Protein AF-A0A1Y3N8U7-F1 (afdb_monomer_lite)

Sequence (262 aa):
MSFACNIDRCIYYKSEYAPYVIYDRIQYGKRFTNEKDPTKTLFIHSCVMGDENCLFEKCTSNSECFSNNCLDGRCLVNNEQPRYICQVKRKLDNFTIGCALNINEKCQENKECISGYCNQYRRICFDNDAKYQAGFVTNYFFIIMGIVMLILLTFILYLYTVKDKLLNRVRENHESFLSASSTSAGGANNSPGTSISDTNEQYYTATTNNTTNNATNNNTDNSTTNNTTNNNTTNNTTSDNINNTTTNNTTTNNTTSNNTNN

Foldseek 3Di:
DKWKDWPPDIDDAPDPDAQWDADPLATEGDWGADPVHRVQIATSDFDAPQWPSYDYQFDPALSNYPCSDHDPSGRHHDQVIFMWMWDWDDDPPDIDIDIATEFQHAACALSRYPQSDADNVVRTHHHPSHDGDRRDDPPVVVVVVVVVVVVVVVVVVVVVVVVVVVVVVVVVVVVVVVVVVPPPPDDDDDDDDDDDDYDDDDDDDPDDDDDDDDDDDDDDPPPPDDDDDDDDDDDDDPDDDDDPDDDDDDDDDDDDDDDDDD

pLDDT: mean 76.48, std 23.23, range [35.09, 98.44]

Radius of gyration: 40.3 Å; chains: 1; bounding box: 95×50×127 Å

Secondary structure (DSSP, 8-state):
-EEEE-SS-EEEE--SS-SEEEETTEEEEPEEE-SS-TT-EEE---BPTT-SSEE-SPP-SGGGBTTS-EETTEEB--TTS--EEEEEEEETTEEEEEEEEPTTSB-SSGGGBTTS-EETTTTEE--TTS-----SHHHHHHHHHHHHHHHHHHHHHHHHHHHHHHHHHHHHHHHHHHHHHGGG------------------------------------------------------------------------------

Structure (mmCIF, N/CA/C/O backbone):
data_AF-A0A1Y3N8U7-F1
#
_entry.id   AF-A0A1Y3N8U7-F1
#
loop_
_atom_site.group_PDB
_atom_site.id
_atom_site.type_symbol
_atom_site.label_atom_id
_atom_site.label_alt_id
_atom_site.label_comp_id
_atom_site.label_asym_id
_atom_site.label_entity_id
_atom_site.label_seq_id
_atom_site.pdbx_PDB_ins_code
_atom_site.Cartn_x
_atom_site.Cartn_y
_atom_site.Cartn_z
_atom_site.occupancy
_atom_site.B_iso_or_equiv
_atom_site.auth_seq_id
_atom_site.auth_comp_id
_atom_site.auth_asym_id
_atom_site.auth_atom_id
_atom_site.pdbx_PDB_model_num
ATOM 1 N N . MET A 1 1 ? -19.813 -2.989 15.654 1.00 87.12 1 MET A N 1
ATOM 2 C CA . MET A 1 1 ? -18.587 -2.810 16.465 1.00 87.12 1 MET A CA 1
ATOM 3 C C . MET A 1 1 ? -17.423 -3.343 15.664 1.00 87.12 1 MET A C 1
ATOM 5 O O . MET A 1 1 ? -17.596 -4.375 15.015 1.00 87.12 1 MET A O 1
ATOM 9 N N . SER A 1 2 ? -16.291 -2.646 15.719 1.00 92.00 2 SER A N 1
ATOM 10 C CA . SER A 1 2 ? -15.119 -2.959 14.907 1.00 92.00 2 SER A CA 1
ATOM 11 C C . SER A 1 2 ? -13.869 -2.995 15.779 1.00 92.00 2 SER A C 1
ATOM 13 O O . SER A 1 2 ? -13.728 -2.209 16.719 1.00 92.00 2 SER A O 1
ATOM 15 N N . PHE A 1 3 ? -12.976 -3.924 15.462 1.00 94.50 3 PHE A N 1
ATOM 16 C CA . PHE A 1 3 ? -11.677 -4.068 16.101 1.00 94.50 3 PHE A CA 1
ATOM 17 C C . PHE A 1 3 ? -10.596 -4.069 15.032 1.00 94.50 3 PHE A C 1
ATOM 19 O O . PHE A 1 3 ? -10.788 -4.633 13.954 1.00 94.50 3 PHE A O 1
ATOM 26 N N . ALA A 1 4 ? -9.468 -3.439 15.333 1.00 95.69 4 ALA A N 1
ATOM 27 C CA . ALA A 1 4 ? -8.259 -3.559 14.538 1.00 95.69 4 ALA A CA 1
ATOM 28 C C . ALA A 1 4 ? -7.281 -4.423 15.322 1.00 95.69 4 ALA A C 1
ATOM 30 O O . ALA A 1 4 ? -6.979 -4.126 16.477 1.00 95.69 4 ALA A O 1
ATOM 31 N N . CYS A 1 5 ? -6.825 -5.500 14.705 1.00 96.75 5 CYS A N 1
ATOM 32 C CA . CYS A 1 5 ? -5.980 -6.500 15.329 1.00 96.75 5 CYS A CA 1
ATOM 33 C C . CYS A 1 5 ? -4.719 -6.713 14.502 1.00 96.75 5 CYS A C 1
ATOM 35 O O . CYS A 1 5 ? -4.770 -6.713 13.276 1.00 96.75 5 CYS A O 1
ATOM 37 N N . ASN A 1 6 ? -3.599 -6.927 15.169 1.00 95.44 6 ASN A N 1
ATOM 38 C CA . ASN A 1 6 ? -2.446 -7.630 14.621 1.00 95.44 6 ASN A CA 1
ATOM 39 C C . ASN A 1 6 ? -2.137 -8.818 15.554 1.00 95.44 6 ASN A C 1
ATOM 41 O O . ASN A 1 6 ? -2.953 -9.151 16.416 1.00 95.44 6 ASN A O 1
ATOM 45 N N . ILE A 1 7 ? -0.989 -9.470 15.379 1.00 94.19 7 ILE A N 1
ATOM 46 C CA . ILE A 1 7 ? -0.603 -10.618 16.213 1.00 94.19 7 ILE A CA 1
ATOM 47 C C . ILE A 1 7 ? -0.375 -10.252 17.692 1.00 94.19 7 ILE A C 1
ATOM 49 O O . ILE A 1 7 ? -0.622 -11.079 18.564 1.00 94.19 7 ILE A O 1
ATOM 53 N N . ASP A 1 8 ? 0.026 -9.011 17.980 1.00 93.81 8 ASP A N 1
ATOM 54 C CA . ASP A 1 8 ? 0.420 -8.581 19.328 1.00 93.81 8 ASP A CA 1
ATOM 55 C C . ASP A 1 8 ? -0.711 -7.897 20.102 1.00 93.81 8 ASP A C 1
ATOM 57 O O . ASP A 1 8 ? -0.742 -7.914 21.334 1.00 93.81 8 ASP A O 1
ATOM 61 N N . ARG A 1 9 ? -1.629 -7.226 19.400 1.00 94.56 9 ARG A N 1
ATOM 62 C CA . ARG A 1 9 ? -2.662 -6.395 20.020 1.00 94.56 9 ARG A CA 1
ATOM 63 C C . ARG A 1 9 ? -3.928 -6.293 19.182 1.00 94.56 9 ARG A C 1
ATOM 65 O O . ARG A 1 9 ? -3.898 -6.199 17.958 1.00 94.56 9 ARG A O 1
ATOM 72 N N . CYS A 1 10 ? -5.047 -6.176 19.886 1.00 94.94 10 CYS A N 1
ATOM 73 C CA . CYS A 1 10 ? -6.335 -5.786 19.333 1.00 94.94 10 CYS A CA 1
ATOM 74 C C . CYS A 1 10 ? -6.820 -4.512 20.017 1.00 94.94 10 CYS A C 1
ATOM 76 O O . CYS A 1 10 ? -6.809 -4.412 21.244 1.00 94.94 10 CYS A O 1
ATOM 78 N N . ILE A 1 11 ? -7.283 -3.552 19.227 1.00 93.31 11 ILE A N 1
ATOM 79 C CA . ILE A 1 11 ? -7.910 -2.330 19.721 1.00 93.31 11 ILE A CA 1
ATOM 80 C C . ILE A 1 11 ? -9.362 -2.281 19.272 1.00 93.31 11 ILE A C 1
ATOM 82 O O . ILE A 1 11 ? -9.698 -2.577 18.125 1.00 93.31 11 ILE A O 1
ATOM 86 N N . TYR A 1 12 ? -10.228 -1.889 20.195 1.00 92.12 12 TYR A N 1
ATOM 87 C CA . TYR A 1 12 ? -11.599 -1.527 19.882 1.00 92.12 12 TYR A CA 1
ATOM 88 C C . TYR A 1 12 ? -11.633 -0.086 19.378 1.00 92.12 12 TYR A C 1
ATOM 90 O O . TYR A 1 12 ? -10.981 0.787 19.952 1.00 92.12 12 TYR A O 1
ATOM 98 N N . TYR A 1 13 ? -12.415 0.169 18.332 1.00 87.81 13 TYR A N 1
ATOM 99 C CA . TYR A 1 13 ? -12.700 1.528 17.898 1.00 87.81 13 TYR A CA 1
ATOM 100 C C . TYR A 1 13 ? -14.166 1.661 17.492 1.00 87.81 13 TYR A C 1
ATOM 102 O O . TYR A 1 13 ? -14.725 0.858 16.737 1.00 87.81 13 TYR A O 1
ATOM 110 N N . LYS A 1 14 ? -14.814 2.707 18.005 1.00 82.12 14 LYS A N 1
ATOM 111 C CA . LYS A 1 14 ? -16.220 2.996 17.736 1.00 82.12 14 LYS A CA 1
ATOM 112 C C . LYS A 1 14 ? -16.357 3.746 16.408 1.00 82.12 14 LYS A C 1
ATOM 114 O O . LYS A 1 14 ? -16.524 4.957 16.378 1.00 82.12 14 LYS A O 1
ATOM 119 N N . SER A 1 15 ? -16.263 3.016 15.298 1.00 75.75 15 SER A N 1
ATOM 120 C CA . SER A 1 15 ? -16.573 3.532 13.959 1.00 75.75 15 SER A CA 1
ATOM 121 C C . SER A 1 15 ? -17.574 2.621 13.266 1.00 75.75 15 SER A C 1
ATOM 123 O O . SER A 1 15 ? -17.400 1.401 13.233 1.00 75.75 15 SER A O 1
ATOM 125 N N . GLU A 1 16 ? -18.609 3.233 12.694 1.00 69.19 16 GLU A N 1
ATOM 126 C CA . GLU A 1 16 ? -19.563 2.573 11.794 1.00 69.19 16 GLU A CA 1
ATOM 127 C C . GLU A 1 16 ? -18.908 2.140 10.473 1.00 69.19 16 GLU A C 1
ATOM 129 O O . GLU A 1 16 ? -19.443 1.295 9.763 1.00 69.19 16 GLU A O 1
ATOM 134 N N . TYR A 1 17 ? -17.728 2.685 10.162 1.00 69.81 17 TYR A N 1
ATOM 135 C CA . TYR A 1 17 ? -17.075 2.555 8.862 1.00 69.81 17 TYR A CA 1
ATOM 136 C C . TYR A 1 17 ? -15.637 2.031 8.966 1.00 69.81 17 TYR A C 1
ATOM 138 O O . TYR A 1 17 ? -15.050 1.940 10.053 1.00 69.81 17 TYR A O 1
ATOM 146 N N . ALA A 1 18 ? -15.064 1.746 7.795 1.00 87.44 18 ALA A N 1
ATOM 147 C CA . ALA A 1 18 ? -13.655 1.453 7.562 1.00 87.44 18 ALA A CA 1
ATOM 148 C C . ALA A 1 18 ? -12.702 2.478 8.230 1.00 87.44 18 ALA A C 1
ATOM 150 O O . ALA A 1 18 ? -13.099 3.622 8.487 1.00 87.44 18 ALA A O 1
ATOM 151 N N . PRO A 1 19 ? -11.427 2.113 8.493 1.00 91.56 19 PRO A N 1
ATOM 152 C CA . PRO A 1 19 ? -10.438 3.009 9.105 1.00 91.56 19 PRO A CA 1
ATOM 153 C C . PRO A 1 19 ? -9.969 4.160 8.192 1.00 91.56 19 PRO A C 1
ATOM 155 O O . PRO A 1 19 ? -9.025 4.875 8.526 1.00 91.56 19 PRO A O 1
ATOM 158 N N . TYR A 1 20 ? -10.625 4.346 7.051 1.00 92.31 20 TYR A N 1
ATOM 159 C CA . TYR A 1 20 ? -10.371 5.379 6.057 1.00 92.31 20 TYR A CA 1
ATOM 160 C C . TYR A 1 20 ? -11.702 5.897 5.485 1.00 92.31 20 TYR A C 1
ATOM 162 O O . TYR A 1 20 ? -12.769 5.326 5.728 1.00 92.31 20 TYR A O 1
ATOM 170 N N . VAL A 1 21 ? -11.643 6.999 4.744 1.00 92.00 21 VAL A N 1
ATOM 171 C CA . VAL A 1 21 ? -12.697 7.466 3.830 1.00 92.00 21 VAL A CA 1
ATOM 172 C C . VAL A 1 21 ? -12.113 7.650 2.444 1.00 92.00 21 VAL A C 1
ATOM 174 O O . VAL A 1 21 ? -10.932 7.951 2.304 1.00 92.00 21 VAL A O 1
ATOM 177 N N . ILE A 1 22 ? -12.943 7.470 1.425 1.00 91.06 22 ILE A N 1
ATOM 178 C CA . ILE A 1 22 ? -12.568 7.740 0.042 1.00 91.06 22 ILE A CA 1
ATOM 179 C C . ILE A 1 22 ? -13.226 9.059 -0.362 1.00 91.06 22 ILE A C 1
ATOM 181 O O . ILE A 1 22 ? -14.446 9.188 -0.287 1.00 91.06 22 ILE A O 1
ATOM 185 N N . TYR A 1 23 ? -12.425 10.035 -0.781 1.00 91.81 23 TYR A N 1
ATOM 186 C CA . TYR A 1 23 ? -12.901 11.305 -1.333 1.00 91.81 23 TYR A CA 1
ATOM 187 C C . TYR A 1 23 ? -12.160 11.580 -2.639 1.00 91.81 23 TYR A C 1
ATOM 189 O O . TYR A 1 23 ? -10.945 11.437 -2.694 1.00 91.81 23 TYR A O 1
ATOM 197 N N . ASP A 1 24 ? -12.893 11.881 -3.713 1.00 91.12 24 ASP A N 1
ATOM 198 C CA . ASP A 1 24 ? -12.346 11.987 -5.079 1.00 91.12 24 ASP A CA 1
ATOM 199 C C . ASP A 1 24 ? -11.447 10.793 -5.482 1.00 91.12 24 ASP A C 1
ATOM 201 O O . ASP A 1 24 ? -10.403 10.920 -6.122 1.00 91.12 24 ASP A O 1
ATOM 205 N N . ARG A 1 25 ? -11.856 9.584 -5.070 1.00 87.38 25 ARG A N 1
ATOM 206 C CA . ARG A 1 25 ? -11.112 8.325 -5.261 1.00 87.38 25 ARG A CA 1
ATOM 207 C C . ARG A 1 25 ? -9.730 8.288 -4.582 1.00 87.38 25 ARG A C 1
ATOM 209 O O . ARG A 1 25 ? -8.953 7.383 -4.865 1.00 87.38 25 ARG A O 1
ATOM 216 N N . ILE A 1 26 ? -9.411 9.220 -3.690 1.00 87.81 26 ILE A N 1
ATOM 217 C CA . ILE A 1 26 ? -8.197 9.222 -2.863 1.00 87.81 26 ILE A CA 1
ATOM 218 C C . ILE A 1 26 ? -8.551 8.659 -1.484 1.00 87.81 26 ILE A C 1
ATOM 220 O O . ILE A 1 26 ? -9.623 8.948 -0.949 1.00 87.81 26 ILE A O 1
ATOM 224 N N . GLN A 1 27 ? -7.668 7.834 -0.916 1.00 90.75 27 GLN A N 1
ATOM 225 C CA . GLN A 1 27 ? -7.868 7.263 0.416 1.00 90.75 27 GLN A CA 1
ATOM 226 C C . GLN A 1 27 ? -7.342 8.213 1.486 1.00 90.75 27 GLN A C 1
ATOM 228 O O . GLN A 1 27 ? -6.171 8.596 1.471 1.00 90.75 27 GLN A O 1
ATOM 233 N N . TYR A 1 28 ? -8.213 8.534 2.441 1.00 90.88 28 TYR A N 1
ATOM 234 C CA . TYR A 1 28 ? -7.890 9.339 3.605 1.00 90.88 28 TYR A CA 1
ATOM 235 C C . TYR A 1 28 ? -7.981 8.517 4.881 1.00 90.88 28 TYR A C 1
ATOM 237 O O . TYR A 1 28 ? -9.071 8.115 5.297 1.00 90.88 28 TYR A O 1
ATOM 245 N N . GLY A 1 29 ? -6.837 8.270 5.516 1.00 91.00 29 GLY A N 1
ATOM 246 C CA . GLY A 1 29 ? -6.785 7.576 6.801 1.00 91.00 29 GLY A CA 1
ATOM 247 C C . GLY A 1 29 ? -7.487 8.381 7.898 1.00 91.00 29 GLY A C 1
ATOM 248 O O . GLY A 1 29 ? -7.255 9.581 8.039 1.00 91.00 29 GLY A O 1
ATOM 249 N N . LYS A 1 30 ? -8.337 7.728 8.697 1.00 91.38 30 LYS A N 1
ATOM 250 C CA . LYS A 1 30 ? -8.966 8.359 9.863 1.00 91.38 30 LYS A CA 1
ATOM 251 C C . LYS A 1 30 ? -8.057 8.260 11.083 1.00 91.38 30 LYS A C 1
ATOM 253 O O . LYS A 1 30 ? -7.480 7.205 11.358 1.00 91.38 30 LYS A O 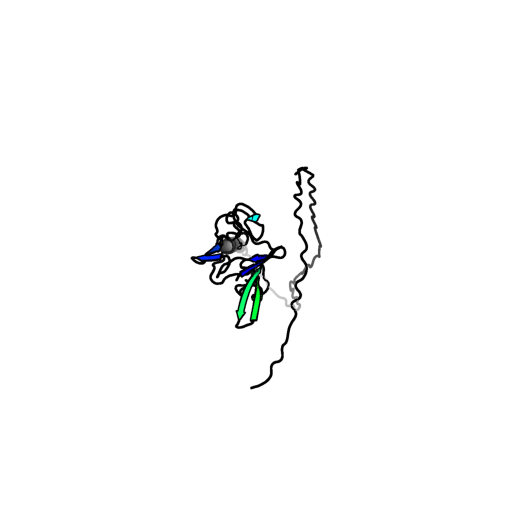1
ATOM 258 N N . ARG A 1 31 ? -7.990 9.352 11.842 1.00 91.19 31 ARG A N 1
ATOM 259 C CA . ARG A 1 31 ? -7.382 9.383 13.172 1.00 91.19 31 ARG A CA 1
ATOM 260 C C . ARG A 1 31 ? -8.406 8.929 14.209 1.00 91.19 31 ARG A C 1
ATOM 262 O O . ARG A 1 31 ? -9.547 9.385 14.200 1.00 91.19 31 ARG A O 1
ATOM 269 N N . PHE A 1 32 ? -7.983 8.050 15.107 1.00 92.06 32 PHE A N 1
ATOM 270 C CA . PHE A 1 32 ? -8.798 7.553 16.207 1.00 92.06 32 PHE A CA 1
ATOM 271 C C . PHE A 1 32 ? -8.271 8.098 17.523 1.00 92.06 32 PHE A C 1
ATOM 273 O O . PHE A 1 32 ? -7.093 7.940 17.830 1.00 92.06 32 PHE A O 1
ATOM 280 N N . THR A 1 33 ? -9.148 8.718 18.300 1.00 91.56 33 THR A N 1
ATOM 281 C CA . THR A 1 33 ? -8.838 9.189 19.650 1.00 91.56 33 THR A CA 1
ATOM 282 C C . THR A 1 33 ? -9.203 8.104 20.654 1.00 91.56 33 THR A C 1
ATOM 284 O O . THR A 1 33 ? -10.280 7.513 20.566 1.00 91.56 33 THR A O 1
ATOM 287 N N . ASN A 1 34 ? -8.308 7.811 21.596 1.00 88.44 34 ASN A N 1
ATOM 288 C CA . ASN A 1 34 ? -8.570 6.808 22.621 1.00 88.44 34 ASN A CA 1
ATOM 289 C C . ASN A 1 34 ? -9.684 7.292 23.569 1.00 88.44 34 ASN A C 1
ATOM 291 O O . ASN A 1 34 ? -9.615 8.396 24.100 1.00 88.44 34 ASN A O 1
ATOM 295 N N . GLU A 1 35 ? -10.701 6.456 23.808 1.00 87.56 35 GLU A N 1
ATOM 296 C CA . GLU A 1 35 ? -11.839 6.815 24.671 1.00 87.56 35 GLU A CA 1
ATOM 297 C C . GLU A 1 35 ? -11.428 7.064 26.133 1.00 87.56 35 GLU A C 1
ATOM 299 O O . GLU A 1 35 ? -12.033 7.893 26.807 1.00 87.56 35 GLU A O 1
ATOM 304 N N . LYS A 1 36 ? -10.401 6.360 26.629 1.00 88.69 36 LYS A N 1
ATOM 305 C CA . LYS A 1 36 ? -9.895 6.512 28.003 1.00 88.69 36 LYS A CA 1
ATOM 306 C C . LYS A 1 36 ? -8.907 7.669 28.147 1.00 88.69 36 LYS A C 1
ATOM 308 O O . LYS A 1 36 ? -8.753 8.189 29.246 1.00 88.69 36 LYS A O 1
ATOM 313 N N . ASP A 1 37 ? -8.219 8.036 27.069 1.00 91.25 37 ASP A N 1
ATOM 314 C CA . ASP A 1 37 ? -7.184 9.071 27.068 1.00 91.25 37 ASP A CA 1
ATOM 315 C C . ASP A 1 37 ? -7.256 9.898 25.773 1.00 91.25 37 ASP A C 1
ATOM 317 O O . ASP A 1 37 ? -6.604 9.552 24.783 1.00 91.25 37 ASP A O 1
ATOM 321 N N . PRO A 1 38 ? -8.024 11.003 25.762 1.00 91.25 38 PRO A N 1
ATOM 322 C CA . PRO A 1 38 ? -8.240 11.807 24.561 1.00 91.25 38 PRO A CA 1
ATOM 323 C C . PRO A 1 38 ? -6.977 12.451 23.979 1.00 91.25 38 PRO A C 1
ATOM 325 O O . PRO A 1 38 ? -7.000 12.927 22.845 1.00 91.25 38 PRO A O 1
ATOM 328 N N . THR A 1 39 ? -5.877 12.481 24.739 1.00 92.31 39 THR A N 1
ATOM 329 C CA . THR A 1 39 ? -4.588 13.005 24.264 1.00 92.31 39 THR A CA 1
ATOM 330 C C . THR A 1 39 ? -3.867 12.016 23.353 1.00 92.31 39 THR A C 1
ATOM 332 O O . THR A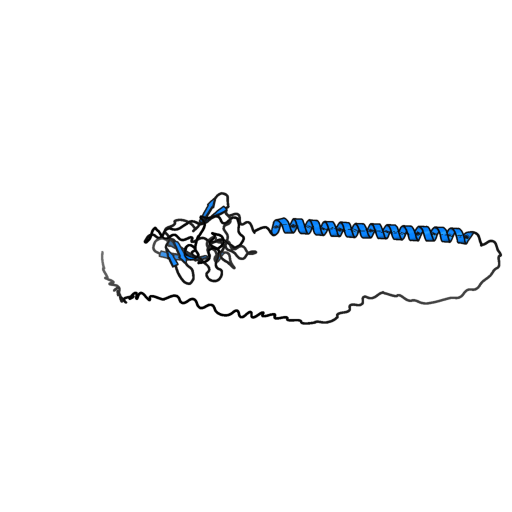 1 39 ? -3.020 12.406 22.549 1.00 92.31 39 THR A O 1
ATOM 335 N N . LYS A 1 40 ? -4.219 10.728 23.442 1.00 92.00 40 LYS A N 1
ATOM 336 C CA . LYS A 1 40 ? -3.642 9.673 22.617 1.00 92.00 40 LYS A CA 1
ATOM 337 C C . LYS A 1 40 ? -4.475 9.476 21.367 1.00 92.00 40 LYS A C 1
ATOM 339 O O . LYS A 1 40 ? -5.670 9.177 21.420 1.00 92.00 40 LYS A O 1
ATOM 344 N N . THR A 1 41 ? -3.798 9.588 20.234 1.00 93.69 41 THR A N 1
ATOM 345 C CA . THR A 1 41 ? -4.384 9.360 18.920 1.00 93.69 41 THR A CA 1
ATOM 346 C C . THR A 1 41 ? -3.651 8.238 18.202 1.00 93.69 41 THR A C 1
ATOM 348 O O . THR A 1 41 ? -2.498 7.933 18.508 1.00 93.69 41 THR A O 1
ATOM 351 N N . LEU A 1 42 ? -4.353 7.571 17.293 1.00 95.12 42 LEU A N 1
ATOM 352 C CA . LEU A 1 42 ? -3.848 6.401 16.599 1.00 95.12 42 LEU A CA 1
ATOM 353 C C . LEU A 1 42 ? -4.429 6.319 15.188 1.00 95.12 42 LEU A C 1
ATOM 355 O O . LEU A 1 42 ? -5.639 6.420 14.982 1.00 95.12 42 LEU A O 1
ATOM 359 N N . PHE A 1 43 ? -3.566 6.090 14.213 1.00 95.12 43 PHE A N 1
ATOM 360 C CA . PHE A 1 43 ? -3.919 5.835 12.828 1.00 95.12 43 PHE A CA 1
ATOM 361 C C . PHE A 1 43 ? -4.007 4.327 12.601 1.00 95.12 43 PHE A C 1
ATOM 363 O O . PHE A 1 43 ? -3.016 3.597 12.677 1.00 95.12 43 PHE A O 1
ATOM 370 N N . ILE A 1 44 ? -5.221 3.850 12.325 1.00 95.31 44 ILE A N 1
ATOM 371 C CA . ILE A 1 44 ? -5.476 2.426 12.068 1.00 95.31 44 ILE A CA 1
ATOM 372 C C . ILE A 1 44 ? -5.182 2.065 10.611 1.00 95.31 44 ILE A C 1
ATOM 374 O O . ILE A 1 44 ? -4.781 0.938 10.333 1.00 95.31 44 ILE A O 1
ATOM 378 N N . HIS A 1 45 ? -5.373 3.003 9.683 1.00 94.81 45 HIS A N 1
ATOM 379 C CA . HIS A 1 45 ? -5.059 2.828 8.266 1.00 94.81 45 HIS A CA 1
ATOM 380 C C . HIS A 1 45 ? -3.553 3.001 8.008 1.00 94.81 45 HIS A C 1
ATOM 382 O O . HIS A 1 45 ? -2.897 3.805 8.667 1.00 94.81 45 HIS A O 1
ATOM 388 N N . SER A 1 46 ? -2.997 2.251 7.051 1.00 95.25 46 SER A N 1
ATOM 389 C CA . SER A 1 46 ? -1.635 2.493 6.548 1.00 95.25 46 SER A CA 1
ATOM 390 C C . SER A 1 46 ? -1.561 2.327 5.050 1.00 95.25 46 SER A C 1
ATOM 392 O O . SER A 1 46 ? -2.369 1.621 4.451 1.00 95.25 46 SER A O 1
ATOM 394 N N . CYS A 1 47 ? -0.539 2.954 4.496 1.00 93.38 47 CYS A N 1
ATOM 395 C CA . CYS A 1 47 ? -0.267 3.037 3.078 1.00 93.38 47 CYS A CA 1
ATOM 396 C C . CYS A 1 47 ? 0.765 2.007 2.643 1.00 93.38 47 CYS A C 1
ATOM 398 O O . CYS A 1 47 ? 1.627 1.592 3.423 1.00 93.38 47 CYS A O 1
ATOM 400 N N . VAL A 1 48 ? 0.723 1.658 1.362 1.00 93.25 48 VAL A N 1
ATOM 401 C CA . VAL A 1 48 ? 1.842 0.972 0.719 1.00 93.25 48 VAL A CA 1
ATOM 402 C C . VAL A 1 48 ? 2.976 1.977 0.505 1.00 93.25 48 VAL A C 1
ATOM 404 O O . VAL A 1 48 ? 2.743 3.152 0.218 1.00 93.25 48 VAL A O 1
ATOM 407 N N . MET A 1 49 ? 4.221 1.524 0.643 1.00 90.31 49 MET A N 1
ATOM 408 C CA . MET A 1 49 ? 5.388 2.344 0.325 1.00 90.31 49 MET A CA 1
ATOM 409 C C . MET A 1 49 ? 5.339 2.795 -1.146 1.00 90.31 49 MET A C 1
ATOM 411 O O . MET A 1 49 ? 5.135 1.978 -2.042 1.00 90.31 49 MET A O 1
ATOM 415 N N . GLY A 1 50 ? 5.517 4.096 -1.391 1.00 85.81 50 GLY A N 1
ATOM 416 C CA . GLY A 1 50 ? 5.455 4.680 -2.737 1.00 85.81 50 GLY A CA 1
ATOM 417 C C . GLY A 1 50 ? 4.043 4.958 -3.271 1.00 85.81 50 GLY A C 1
ATOM 418 O O . GLY A 1 50 ? 3.915 5.342 -4.430 1.00 85.81 50 GLY A O 1
ATOM 419 N N . ASP A 1 51 ? 2.993 4.778 -2.461 1.00 86.00 51 ASP A N 1
ATOM 420 C CA . ASP A 1 51 ? 1.646 5.247 -2.803 1.00 86.00 51 ASP A CA 1
ATOM 421 C C . ASP A 1 51 ? 1.494 6.736 -2.453 1.00 86.00 51 ASP A C 1
ATOM 423 O O . ASP A 1 51 ? 1.599 7.143 -1.291 1.00 86.00 51 ASP A O 1
ATOM 427 N N . GLU A 1 52 ? 1.271 7.561 -3.473 1.00 82.31 52 GLU A N 1
ATOM 428 C CA . GLU A 1 52 ? 1.054 9.004 -3.328 1.00 82.31 52 GLU A CA 1
ATOM 429 C C . GLU A 1 52 ? -0.409 9.352 -3.022 1.00 82.31 52 GLU A C 1
ATOM 431 O O . GLU A 1 52 ? -0.684 10.411 -2.463 1.00 82.31 52 GLU A O 1
ATOM 436 N N . ASN A 1 53 ? -1.346 8.438 -3.298 1.00 82.38 53 ASN A N 1
ATOM 437 C CA . ASN A 1 53 ? -2.786 8.646 -3.104 1.00 82.38 53 ASN A CA 1
ATOM 438 C C . ASN A 1 53 ? -3.279 8.235 -1.713 1.00 82.38 53 ASN A C 1
ATOM 440 O O . ASN A 1 53 ? -4.485 8.106 -1.479 1.00 82.38 53 ASN A O 1
ATOM 444 N N . CYS A 1 54 ? -2.352 8.013 -0.791 1.00 84.25 54 CYS A N 1
ATOM 445 C CA . CYS A 1 54 ? -2.657 7.698 0.587 1.00 84.25 54 CYS A CA 1
ATOM 446 C C . CYS A 1 54 ? -2.334 8.921 1.449 1.00 84.25 54 CYS A C 1
ATOM 448 O O . CYS A 1 54 ? -1.194 9.132 1.873 1.00 84.25 54 CYS A O 1
ATOM 450 N N . LEU A 1 55 ? -3.352 9.762 1.646 1.00 81.81 55 LEU A N 1
ATOM 451 C CA . LEU A 1 55 ? -3.243 11.048 2.333 1.00 81.81 55 LEU A CA 1
ATOM 452 C C . LEU A 1 55 ? -3.852 10.962 3.730 1.00 81.81 55 LEU A C 1
ATOM 454 O O . LEU A 1 55 ? -4.858 10.308 3.957 1.00 81.81 55 LEU A O 1
ATOM 458 N N . PHE A 1 56 ? -3.230 11.592 4.712 1.00 83.81 56 PHE A N 1
ATOM 459 C CA . PHE A 1 56 ? -3.749 11.672 6.076 1.00 83.81 56 PHE A CA 1
ATOM 460 C C . PHE A 1 56 ? -3.005 12.773 6.815 1.00 83.81 56 PHE A C 1
ATOM 462 O O . PHE A 1 56 ? -2.022 13.336 6.324 1.00 83.81 56 PHE A O 1
ATOM 469 N N . GLU A 1 57 ? -3.505 13.099 7.998 1.00 87.12 57 GLU A N 1
ATOM 470 C CA . GLU A 1 57 ? -2.771 13.935 8.930 1.00 87.12 57 GLU A CA 1
ATOM 471 C C . GLU A 1 57 ? -1.440 13.261 9.286 1.00 87.12 57 GLU A C 1
ATOM 473 O O . GLU A 1 57 ? -1.415 12.073 9.595 1.00 87.12 57 GLU A O 1
ATOM 478 N N . LYS A 1 58 ? -0.331 14.000 9.208 1.00 93.81 58 LYS A N 1
ATOM 479 C CA . LYS A 1 58 ? 1.006 13.409 9.322 1.00 93.81 58 LYS A CA 1
ATOM 480 C C . LYS A 1 58 ? 1.197 12.740 10.687 1.00 93.81 58 LYS A C 1
ATOM 482 O O . LYS A 1 58 ? 0.942 13.374 11.709 1.00 93.81 58 LYS A O 1
ATOM 487 N N . CYS A 1 59 ? 1.677 11.496 10.702 1.00 95.25 59 CYS A N 1
ATOM 488 C CA . CYS A 1 59 ? 2.159 10.877 11.938 1.00 95.25 59 CYS A CA 1
ATOM 489 C C . CYS A 1 59 ? 3.498 11.505 12.341 1.00 95.25 59 CYS A C 1
ATOM 491 O O . CYS A 1 59 ? 4.303 11.851 11.475 1.00 95.25 59 CYS A O 1
ATOM 493 N N . THR A 1 60 ? 3.753 11.662 13.639 1.00 96.44 60 THR A N 1
ATOM 494 C CA . THR A 1 60 ? 5.054 12.173 14.122 1.00 96.44 60 THR A CA 1
ATOM 495 C C . THR A 1 60 ? 5.926 11.095 14.752 1.00 96.44 60 THR A C 1
ATOM 497 O O . THR A 1 60 ? 7.134 11.271 14.895 1.00 96.44 60 THR A O 1
ATOM 500 N N . SER A 1 61 ? 5.327 9.952 15.087 1.00 97.25 61 SER A N 1
ATOM 501 C CA . SER A 1 61 ? 5.986 8.849 15.776 1.00 97.25 61 SER A CA 1
ATOM 502 C C . SER A 1 61 ? 5.405 7.491 15.370 1.00 97.25 61 SER A C 1
ATOM 504 O O . SER A 1 61 ? 4.252 7.386 14.949 1.00 97.25 61 SER A O 1
ATOM 506 N N . ASN A 1 62 ? 6.192 6.421 15.523 1.00 96.94 62 ASN A N 1
ATOM 507 C CA . ASN A 1 62 ? 5.744 5.053 15.228 1.00 96.94 62 ASN A CA 1
ATOM 508 C C . ASN A 1 62 ? 4.552 4.622 16.093 1.00 96.94 62 ASN A C 1
ATOM 510 O O . ASN A 1 62 ? 3.685 3.889 15.621 1.00 96.94 62 ASN A O 1
ATOM 514 N N . SER A 1 63 ? 4.471 5.108 17.333 1.00 95.81 63 SER A N 1
ATOM 515 C CA . SER A 1 63 ? 3.397 4.778 18.273 1.00 95.81 63 SER A CA 1
ATOM 516 C C . SER A 1 63 ? 2.033 5.339 17.863 1.00 95.81 63 SER A C 1
ATOM 518 O O . SER A 1 63 ? 1.012 4.776 18.259 1.00 95.81 63 SER A O 1
ATOM 520 N N . GLU A 1 64 ? 1.997 6.391 17.039 1.00 95.94 64 GLU A N 1
ATOM 521 C CA . GLU A 1 64 ? 0.767 6.905 16.426 1.00 95.94 64 GLU A CA 1
ATOM 522 C C . GLU A 1 64 ? 0.249 6.002 15.303 1.00 95.94 64 GLU A C 1
ATOM 524 O O . GLU A 1 64 ? -0.901 6.138 14.896 1.00 95.94 64 GLU A O 1
ATOM 529 N N . CYS A 1 65 ? 1.048 5.063 14.799 1.00 96.06 65 CYS A N 1
ATOM 530 C CA . CYS A 1 65 ? 0.639 4.130 13.758 1.00 96.06 65 CYS A CA 1
ATOM 531 C C . CYS A 1 65 ? 0.288 2.773 14.362 1.00 96.06 65 CYS A C 1
ATOM 533 O O . CYS A 1 65 ? 1.073 2.169 15.095 1.00 96.06 65 CYS A O 1
ATOM 535 N N . PHE A 1 66 ? -0.865 2.212 13.994 1.00 96.38 66 PHE A N 1
ATOM 536 C CA . PHE A 1 66 ? -1.203 0.863 14.447 1.00 96.38 66 PHE A CA 1
ATOM 537 C C . PHE A 1 66 ? -0.201 -0.187 13.930 1.00 96.38 66 PHE A C 1
ATOM 539 O O . PHE A 1 66 ? 0.097 -1.137 14.652 1.00 96.38 66 PHE A O 1
ATOM 546 N N . SER A 1 67 ? 0.374 0.035 12.742 1.00 95.94 67 SER A N 1
ATOM 547 C CA . SER A 1 67 ? 1.450 -0.771 12.145 1.00 95.94 67 SER A CA 1
ATOM 548 C C . SER A 1 67 ? 2.827 -0.598 12.801 1.00 95.94 67 SER A C 1
ATOM 550 O O . SER A 1 67 ? 3.766 -1.295 12.422 1.00 95.94 67 SER A O 1
ATOM 552 N N . ASN A 1 68 ? 2.957 0.337 13.750 1.00 96.62 68 ASN A N 1
ATOM 553 C CA . ASN A 1 68 ? 4.214 0.716 14.396 1.00 96.62 68 ASN A CA 1
ATOM 554 C C . ASN A 1 68 ? 5.310 1.191 13.417 1.00 96.62 68 ASN A C 1
ATOM 556 O O . ASN A 1 68 ? 6.499 1.058 13.693 1.00 96.62 68 ASN A O 1
ATOM 560 N N . ASN A 1 69 ? 4.913 1.729 12.261 1.00 96.44 69 ASN A N 1
ATOM 561 C CA . ASN A 1 69 ? 5.834 2.170 11.219 1.00 96.44 69 ASN A CA 1
ATOM 562 C C . ASN A 1 69 ? 5.383 3.519 10.640 1.00 96.44 69 ASN A C 1
ATOM 564 O O . ASN A 1 69 ? 4.506 3.552 9.778 1.00 96.44 69 ASN A O 1
ATOM 568 N N . CYS A 1 70 ? 5.953 4.615 11.143 1.00 96.62 70 CYS A N 1
ATOM 569 C CA . CYS A 1 70 ? 5.759 5.979 10.657 1.00 96.62 70 CYS A CA 1
ATOM 570 C C . CYS A 1 70 ? 7.004 6.426 9.877 1.00 96.62 70 CYS A C 1
ATOM 572 O O . CYS A 1 70 ? 8.080 6.574 10.451 1.00 96.62 70 CYS A O 1
ATOM 574 N N . LEU A 1 71 ? 6.856 6.677 8.577 1.00 95.62 71 LEU A N 1
ATOM 575 C CA . LEU A 1 71 ? 7.931 7.136 7.700 1.00 95.62 71 LEU A CA 1
ATOM 576 C C . LEU A 1 71 ? 7.441 8.295 6.830 1.00 95.62 71 LEU A C 1
ATOM 578 O O . LEU A 1 71 ? 6.373 8.213 6.228 1.00 95.62 71 LEU A O 1
ATOM 582 N N . ASP A 1 72 ? 8.205 9.386 6.770 1.00 93.50 72 ASP A N 1
ATOM 583 C CA . ASP A 1 72 ? 7.858 10.613 6.031 1.00 93.50 72 ASP A CA 1
ATOM 584 C C . ASP A 1 72 ? 6.482 11.188 6.399 1.00 93.50 72 ASP A C 1
ATOM 586 O O . ASP A 1 72 ? 5.708 11.642 5.553 1.00 93.50 72 ASP A O 1
ATOM 590 N N . GLY A 1 73 ? 6.146 11.127 7.689 1.00 93.56 73 GLY A N 1
ATOM 591 C CA . GLY A 1 73 ? 4.839 11.535 8.188 1.00 93.56 73 GLY A CA 1
ATOM 592 C C . GLY A 1 73 ? 3.713 10.579 7.808 1.00 93.56 73 GLY A C 1
ATOM 593 O O . GLY A 1 73 ? 2.548 10.954 7.930 1.00 93.56 73 GLY A O 1
ATOM 594 N N . ARG A 1 74 ? 4.033 9.363 7.342 1.00 93.88 74 ARG A N 1
ATOM 595 C CA . ARG A 1 74 ? 3.054 8.369 6.923 1.00 93.88 74 ARG A CA 1
ATOM 596 C C . ARG A 1 74 ? 3.152 7.036 7.669 1.00 93.88 74 ARG A C 1
ATOM 598 O O . ARG A 1 74 ? 4.202 6.413 7.693 1.00 93.88 74 ARG A O 1
ATOM 605 N N . CYS A 1 75 ? 2.034 6.537 8.196 1.00 95.88 75 CYS A N 1
ATOM 606 C CA . CYS A 1 75 ? 1.887 5.156 8.625 1.00 95.88 75 CYS A CA 1
ATOM 607 C C . CYS A 1 75 ? 1.951 4.206 7.427 1.00 95.88 75 CYS A C 1
ATOM 609 O O . CYS A 1 75 ? 1.052 4.206 6.582 1.00 95.88 75 CYS A O 1
ATOM 611 N N . LEU A 1 76 ? 2.985 3.372 7.377 1.00 95.88 76 LEU A N 1
ATOM 612 C CA . LEU A 1 76 ? 3.201 2.373 6.335 1.00 95.88 76 LEU A CA 1
ATOM 613 C C . LEU A 1 76 ? 2.770 0.983 6.797 1.00 95.88 76 LEU A C 1
ATOM 615 O O . LEU A 1 76 ? 2.776 0.678 7.991 1.00 95.88 76 LEU A O 1
ATOM 619 N N . VAL A 1 77 ? 2.354 0.149 5.846 1.00 96.50 77 VAL A N 1
ATOM 620 C CA . VAL A 1 77 ? 2.032 -1.261 6.096 1.00 96.50 77 VAL A CA 1
ATOM 621 C C . VAL A 1 77 ? 3.271 -1.982 6.627 1.00 96.50 77 VAL A C 1
ATOM 623 O O . VAL A 1 77 ? 4.381 -1.777 6.135 1.00 96.50 77 VAL A O 1
ATOM 626 N N . ASN A 1 78 ? 3.072 -2.833 7.633 1.00 96.25 78 ASN A N 1
ATOM 627 C CA . ASN A 1 78 ? 4.108 -3.704 8.169 1.00 96.25 78 ASN A CA 1
ATOM 628 C C . ASN A 1 78 ? 3.781 -5.154 7.795 1.00 96.25 78 ASN A C 1
ATOM 630 O O . ASN A 1 78 ? 2.862 -5.750 8.350 1.00 96.25 78 ASN A O 1
ATOM 634 N N . ASN A 1 79 ? 4.548 -5.722 6.864 1.00 94.44 79 ASN A N 1
ATOM 635 C CA . ASN A 1 79 ? 4.313 -7.076 6.358 1.00 94.44 79 ASN A CA 1
ATOM 636 C C . ASN A 1 79 ? 4.543 -8.173 7.410 1.00 94.44 79 ASN A C 1
ATOM 638 O O . ASN A 1 79 ? 4.023 -9.274 7.249 1.00 94.44 79 ASN A O 1
ATOM 642 N N . GLU A 1 80 ? 5.320 -7.895 8.458 1.00 95.56 80 GLU A N 1
ATOM 643 C CA . GLU A 1 80 ? 5.562 -8.839 9.556 1.00 95.56 80 GLU A CA 1
ATOM 644 C C . GLU A 1 80 ? 4.376 -8.893 10.523 1.00 95.56 80 GLU A C 1
ATOM 646 O O . GLU A 1 80 ? 4.134 -9.909 11.170 1.00 95.56 80 GLU A O 1
ATOM 651 N N . GLN A 1 81 ? 3.609 -7.803 10.597 1.00 95.81 81 GLN A N 1
ATOM 652 C CA . GLN A 1 81 ? 2.468 -7.651 11.492 1.00 95.81 81 GLN A CA 1
ATOM 653 C C . GLN A 1 81 ? 1.239 -7.172 10.711 1.00 95.81 81 GLN A C 1
ATOM 655 O O . GLN A 1 81 ? 0.798 -6.028 10.892 1.00 95.81 81 GLN A O 1
ATOM 660 N N . PRO A 1 82 ? 0.676 -8.035 9.842 1.00 96.25 82 PRO A N 1
ATOM 661 C CA . PRO A 1 82 ? -0.474 -7.670 9.038 1.00 96.25 82 PRO A CA 1
ATOM 662 C C . PRO A 1 82 ? -1.662 -7.341 9.931 1.00 96.25 82 PRO A C 1
ATOM 664 O O . PRO A 1 82 ? -1.855 -7.915 11.011 1.00 96.25 82 PRO A O 1
ATOM 667 N N . ARG A 1 83 ? -2.479 -6.406 9.461 1.00 96.50 83 ARG A N 1
ATOM 668 C CA . ARG A 1 83 ? -3.637 -5.940 10.219 1.00 96.50 83 ARG A CA 1
ATOM 669 C C . ARG A 1 83 ? -4.917 -6.571 9.729 1.00 96.50 83 ARG A C 1
ATOM 671 O O . ARG A 1 83 ? -5.236 -6.542 8.543 1.00 96.50 83 ARG A O 1
ATOM 678 N N . TYR A 1 84 ? -5.707 -7.014 10.687 1.00 97.06 84 TYR A N 1
ATOM 679 C CA . TYR A 1 84 ? -7.029 -7.567 10.494 1.00 97.06 84 TYR A CA 1
ATOM 680 C C . TYR A 1 84 ? -8.067 -6.600 11.044 1.00 97.06 84 TYR A C 1
ATOM 682 O O . TYR A 1 84 ? -7.948 -6.103 12.164 1.00 97.06 84 TYR A O 1
ATOM 690 N N . ILE A 1 85 ? -9.105 -6.349 10.257 1.00 95.81 85 ILE A N 1
ATOM 691 C CA . ILE A 1 85 ? -10.302 -5.652 10.704 1.00 95.81 85 ILE A CA 1
ATOM 692 C C . ILE A 1 85 ? -11.345 -6.709 11.037 1.00 95.81 85 ILE A C 1
ATOM 694 O O . ILE A 1 85 ? -11.795 -7.454 10.166 1.00 95.81 85 ILE A O 1
ATOM 698 N N . CYS A 1 86 ? -11.719 -6.770 12.309 1.00 95.00 86 CYS A N 1
ATOM 699 C CA . CYS A 1 86 ? -12.735 -7.678 12.812 1.00 95.00 86 CYS A CA 1
ATOM 700 C C . CYS A 1 86 ? -14.040 -6.923 13.035 1.00 95.00 86 CYS A C 1
ATOM 702 O O . CYS A 1 86 ? -14.077 -5.933 13.767 1.00 95.00 86 CYS A O 1
ATOM 704 N N . GLN A 1 87 ? -15.123 -7.399 12.432 1.00 92.81 87 GLN A N 1
ATOM 705 C CA . GLN A 1 87 ? -16.454 -6.821 12.577 1.00 92.81 87 GLN A CA 1
ATOM 706 C C . GLN A 1 87 ? -17.389 -7.823 13.242 1.00 92.81 87 GLN A C 1
ATOM 708 O O . GLN A 1 87 ? -17.461 -8.992 12.855 1.00 92.81 87 GLN A O 1
ATOM 713 N N . VAL A 1 88 ? -18.139 -7.344 14.232 1.00 90.88 88 VAL A N 1
ATOM 714 C CA . VAL A 1 88 ? -19.191 -8.137 14.873 1.00 90.88 88 VAL A CA 1
ATOM 715 C C . VAL A 1 88 ? -20.466 -8.010 14.049 1.00 90.88 88 VAL A C 1
ATOM 717 O O . VAL A 1 88 ? -21.052 -6.928 13.974 1.00 90.88 88 VAL A O 1
ATOM 720 N N . LYS A 1 89 ? -20.907 -9.118 13.452 1.00 88.12 89 LYS A N 1
ATOM 721 C CA . LYS A 1 89 ? -22.194 -9.232 12.763 1.00 88.12 89 LYS A CA 1
ATOM 722 C C . LYS A 1 89 ? -23.194 -9.898 13.701 1.00 88.12 89 LYS A C 1
ATOM 724 O O . LYS A 1 89 ? -23.011 -11.048 14.104 1.00 88.12 89 LYS A O 1
ATOM 729 N N . ARG A 1 90 ? -24.257 -9.171 14.046 1.00 88.19 90 ARG A N 1
ATOM 730 C CA . ARG A 1 90 ? -25.380 -9.692 14.833 1.00 88.19 90 ARG A CA 1
ATOM 731 C C . ARG A 1 90 ? -26.484 -10.136 13.878 1.00 88.19 90 ARG A C 1
ATOM 733 O O . ARG A 1 90 ? -26.957 -9.324 13.087 1.00 88.19 90 ARG A O 1
ATOM 740 N N . LYS A 1 91 ? -26.886 -11.406 13.942 1.00 89.56 91 LYS A N 1
ATOM 741 C CA . LYS A 1 91 ? -28.015 -11.941 13.172 1.00 89.56 91 LYS A CA 1
ATOM 742 C C . LYS A 1 91 ? -28.989 -12.608 14.138 1.00 89.56 91 LYS A C 1
ATOM 744 O O . LYS A 1 91 ? -28.697 -13.694 14.631 1.00 89.56 91 LYS A O 1
ATOM 749 N N . LEU A 1 92 ? -30.129 -11.949 14.376 1.00 88.25 92 LEU A N 1
ATOM 750 C CA . LEU A 1 92 ? -31.160 -12.363 15.341 1.00 88.25 92 LEU A CA 1
ATOM 751 C C . LEU A 1 92 ? -30.538 -12.592 16.734 1.00 88.25 92 LEU A C 1
ATOM 753 O O . LEU A 1 92 ? -30.157 -11.619 17.392 1.00 88.25 92 LEU A O 1
ATOM 757 N N . ASP A 1 93 ? -30.342 -13.859 17.105 1.00 90.62 93 ASP A N 1
ATOM 758 C CA . ASP A 1 93 ? -29.860 -14.306 18.417 1.00 90.62 93 ASP A CA 1
ATOM 759 C C . ASP A 1 93 ? -28.396 -14.774 18.421 1.00 90.62 93 ASP A C 1
ATOM 761 O O . ASP A 1 93 ? -27.824 -15.011 19.482 1.00 90.62 93 ASP A O 1
ATOM 765 N N . ASN A 1 94 ? -27.752 -14.859 17.252 1.00 90.62 94 ASN A N 1
ATOM 766 C CA . ASN A 1 94 ? -26.352 -15.263 17.135 1.00 90.62 94 ASN A CA 1
ATOM 767 C C . ASN A 1 94 ? -25.452 -14.063 16.825 1.00 90.62 94 ASN A C 1
ATOM 769 O O . ASN A 1 94 ? -25.752 -13.222 15.966 1.00 90.62 94 ASN A O 1
ATOM 773 N N . PHE A 1 95 ? -24.306 -14.003 17.501 1.00 90.69 95 PHE A N 1
ATOM 774 C CA . PHE A 1 95 ? -23.223 -13.093 17.155 1.00 90.69 95 PHE A CA 1
ATOM 775 C C . PHE A 1 95 ? -22.117 -13.875 16.451 1.00 90.69 95 PHE A C 1
ATOM 777 O O . PHE A 1 95 ? -21.727 -14.959 16.872 1.00 90.69 95 PHE A O 1
ATOM 784 N N . THR A 1 96 ? -21.613 -13.316 15.357 1.00 92.88 96 THR A N 1
ATOM 785 C CA . THR A 1 96 ? -20.445 -13.848 14.653 1.00 92.88 96 THR A CA 1
ATOM 786 C C . THR A 1 96 ? -19.424 -12.737 14.508 1.00 92.88 96 THR A C 1
ATOM 788 O O . THR A 1 96 ? -19.781 -11.576 14.290 1.00 92.88 96 THR A O 1
ATOM 791 N N . ILE A 1 97 ? -18.152 -13.082 14.662 1.00 92.62 97 ILE A N 1
ATOM 792 C CA . ILE A 1 97 ? -17.043 -12.154 14.465 1.00 92.62 97 ILE A CA 1
ATOM 793 C C . ILE A 1 97 ? -16.323 -12.603 13.204 1.00 92.62 97 ILE A C 1
ATOM 795 O O . ILE A 1 97 ? -15.828 -13.724 13.137 1.00 92.62 97 ILE A O 1
ATOM 799 N N . GLY A 1 98 ? -16.317 -11.742 12.191 1.00 93.81 98 GLY A N 1
ATOM 800 C CA . GLY A 1 98 ? -15.557 -11.963 10.967 1.00 93.81 98 GLY A CA 1
ATOM 801 C C . GLY A 1 98 ? -14.346 -11.049 10.954 1.00 93.81 98 GLY A C 1
ATOM 802 O O . GLY A 1 98 ? -14.513 -9.841 11.108 1.00 93.81 98 GLY A O 1
ATOM 803 N N . CYS A 1 99 ? -13.159 -11.615 10.763 1.00 96.06 99 CYS A N 1
ATOM 804 C CA . CYS A 1 99 ? -11.910 -10.879 10.608 1.00 96.06 9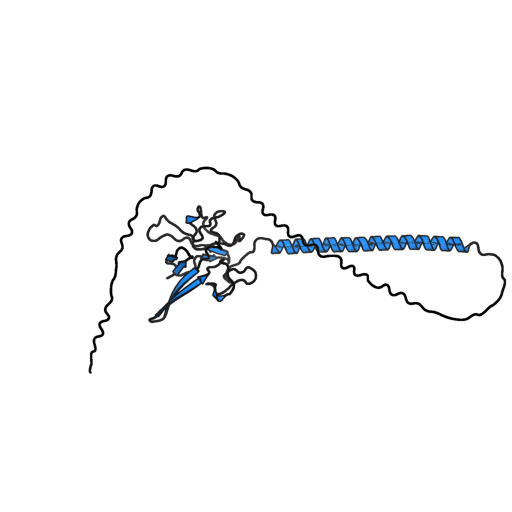9 CYS A CA 1
ATOM 805 C C . CYS A 1 99 ? -11.367 -11.080 9.196 1.00 96.06 99 CYS A C 1
ATOM 807 O O . CYS A 1 99 ? -11.396 -12.194 8.679 1.00 96.06 99 CYS A O 1
ATOM 809 N N . ALA A 1 100 ? -10.859 -10.011 8.598 1.00 97.00 100 ALA A N 1
ATOM 810 C CA . ALA A 1 100 ? -10.195 -10.049 7.303 1.00 97.00 100 ALA A CA 1
ATOM 811 C C . ALA A 1 100 ? -9.101 -8.976 7.251 1.00 97.00 100 ALA A C 1
ATOM 813 O O . ALA A 1 100 ? -9.149 -8.003 8.006 1.00 97.00 100 ALA A O 1
ATOM 814 N N . LEU A 1 101 ? -8.113 -9.158 6.383 1.00 97.38 101 LEU A N 1
ATOM 815 C CA . LEU A 1 101 ? -7.022 -8.222 6.149 1.00 97.38 101 LEU A CA 1
ATOM 816 C C . LEU A 1 101 ? -7.551 -6.847 5.741 1.00 97.38 101 LEU A C 1
ATOM 818 O O . LEU A 1 101 ? -8.501 -6.723 4.963 1.00 97.38 101 LEU A O 1
ATOM 822 N N . ASN A 1 102 ? -6.925 -5.807 6.283 1.00 96.06 102 ASN A N 1
ATOM 823 C CA . ASN A 1 102 ? -7.242 -4.426 5.949 1.00 96.06 102 ASN A CA 1
ATOM 824 C C . ASN A 1 102 ? -6.783 -4.071 4.522 1.00 96.06 102 ASN A C 1
ATOM 826 O O . ASN A 1 102 ? -5.991 -4.779 3.906 1.00 96.06 102 ASN A O 1
ATOM 830 N N . ILE A 1 103 ? -7.241 -2.933 4.003 1.00 95.19 103 ILE A N 1
ATOM 831 C CA . ILE A 1 103 ? -6.715 -2.363 2.757 1.00 95.19 103 ILE A CA 1
ATOM 832 C C . ILE A 1 103 ? -5.202 -2.132 2.860 1.00 95.19 103 ILE A C 1
ATOM 834 O O . ILE A 1 103 ? -4.697 -1.799 3.934 1.00 95.19 103 ILE A O 1
ATOM 838 N N . ASN A 1 104 ? -4.504 -2.287 1.732 1.00 95.06 104 ASN A N 1
ATOM 839 C CA . ASN A 1 104 ? -3.051 -2.205 1.551 1.00 95.06 104 ASN A CA 1
ATOM 840 C C . ASN A 1 104 ? -2.242 -3.358 2.163 1.00 95.06 104 ASN A C 1
ATOM 842 O O . ASN A 1 104 ? -1.050 -3.469 1.879 1.00 95.06 104 ASN A O 1
ATOM 846 N N . GLU A 1 105 ? -2.863 -4.238 2.948 1.00 96.88 105 GLU A N 1
ATOM 847 C CA . GLU A 1 105 ? -2.208 -5.437 3.476 1.00 96.88 105 GLU A CA 1
ATOM 848 C C . GLU A 1 105 ? -1.961 -6.470 2.378 1.00 96.88 105 GLU A C 1
ATOM 850 O O . GLU A 1 105 ? -2.717 -6.560 1.408 1.00 96.88 105 GLU A O 1
ATOM 855 N N . LYS A 1 106 ? -0.913 -7.278 2.542 1.00 96.81 106 LYS A N 1
ATOM 856 C CA . LYS A 1 106 ? -0.554 -8.320 1.580 1.00 96.81 106 LYS A CA 1
ATOM 857 C C . LYS A 1 106 ? -1.546 -9.487 1.632 1.00 96.81 106 LYS A C 1
ATOM 859 O O . LYS A 1 106 ? -1.745 -10.051 2.699 1.00 96.81 106 LYS A O 1
ATOM 864 N N . CYS A 1 107 ? -2.090 -9.892 0.488 1.00 97.44 107 CYS A N 1
ATOM 865 C CA . CYS A 1 107 ? -3.076 -10.972 0.357 1.00 97.44 107 CYS A CA 1
ATOM 866 C C . CYS A 1 107 ? -2.710 -11.950 -0.763 1.00 97.44 107 CYS A C 1
ATOM 868 O O . CYS A 1 107 ? -1.970 -11.601 -1.690 1.00 97.44 107 CYS A O 1
ATOM 870 N N . GLN A 1 108 ? -3.249 -13.168 -0.701 1.00 97.56 108 GLN A N 1
ATOM 871 C CA . GLN A 1 108 ? -3.167 -14.139 -1.802 1.00 97.56 108 GLN A CA 1
ATOM 872 C C . GLN A 1 108 ? -4.515 -14.288 -2.510 1.00 97.56 108 GLN A C 1
ATOM 874 O O . GLN A 1 108 ? -4.584 -14.298 -3.741 1.00 97.56 108 GLN A O 1
ATOM 879 N N . GLU A 1 109 ? -5.596 -14.335 -1.736 1.00 97.81 109 GLU A N 1
ATOM 880 C CA . GLU A 1 109 ? -6.950 -14.504 -2.247 1.00 97.81 109 GLU A CA 1
ATOM 881 C C . GLU A 1 109 ? -7.889 -13.359 -1.851 1.00 97.81 109 GLU A C 1
ATOM 883 O O . GLU A 1 109 ? -7.768 -12.740 -0.796 1.00 97.81 109 GLU A O 1
ATOM 888 N N . ASN A 1 110 ? -8.914 -13.130 -2.676 1.00 97.75 110 ASN A N 1
ATOM 889 C CA . ASN A 1 110 ? -9.956 -12.125 -2.438 1.00 97.75 110 ASN A CA 1
ATOM 890 C C . ASN A 1 110 ? -10.641 -12.271 -1.069 1.00 97.75 110 ASN A C 1
ATOM 892 O O . ASN A 1 110 ? -10.959 -11.271 -0.429 1.00 97.75 110 ASN A O 1
ATOM 896 N N . LYS A 1 111 ? -10.841 -13.514 -0.610 1.00 97.19 111 LYS A N 1
ATOM 897 C CA . LYS A 1 111 ? -11.519 -13.828 0.658 1.00 97.19 111 LYS A CA 1
ATOM 898 C C . LYS A 1 111 ? -10.736 -13.389 1.897 1.00 97.19 111 LYS A C 1
ATOM 900 O O . LYS A 1 111 ? -11.317 -13.301 2.973 1.00 97.19 111 LYS A O 1
ATOM 905 N N . GLU A 1 112 ? -9.432 -13.153 1.758 1.00 97.62 112 GLU A N 1
ATOM 906 C CA . GLU A 1 112 ? -8.595 -12.683 2.859 1.00 97.62 112 GLU A CA 1
ATOM 907 C C . GLU A 1 112 ? -8.823 -11.200 3.139 1.00 97.62 112 GLU A C 1
ATOM 909 O O . GLU A 1 112 ? -8.580 -10.767 4.257 1.00 97.62 112 GLU A O 1
ATOM 914 N N . CYS A 1 113 ? -9.300 -10.425 2.161 1.00 97.38 113 CYS A N 1
ATOM 915 C CA . CYS A 1 113 ? -9.456 -8.978 2.260 1.00 97.38 113 CYS A CA 1
ATOM 916 C C . CYS A 1 113 ? -10.837 -8.575 2.769 1.00 97.38 113 CYS A C 1
ATOM 918 O O . CYS A 1 113 ? -11.856 -9.088 2.309 1.00 97.38 113 CYS A O 1
ATOM 920 N N . ILE A 1 114 ? -10.893 -7.568 3.644 1.00 94.88 114 ILE A N 1
ATOM 921 C CA . ILE A 1 114 ? -12.162 -7.034 4.161 1.00 94.88 114 ILE A CA 1
ATOM 922 C C . ILE A 1 114 ? -13.033 -6.413 3.061 1.00 94.88 114 ILE A C 1
ATOM 924 O O . ILE A 1 114 ? -14.258 -6.462 3.149 1.00 94.88 114 ILE A O 1
ATOM 928 N N . SER A 1 115 ? -12.411 -5.874 2.009 1.00 94.62 115 SER A N 1
ATOM 929 C CA . SER A 1 115 ? -13.097 -5.366 0.817 1.00 94.62 115 SER A CA 1
ATOM 930 C C . SER A 1 115 ? -13.610 -6.469 -0.109 1.00 94.62 115 SER A C 1
ATOM 932 O O . SER A 1 115 ? -14.419 -6.195 -0.989 1.00 94.62 115 SER A O 1
ATOM 934 N N . GLY A 1 116 ? -13.126 -7.705 0.055 1.00 96.56 116 GLY A N 1
ATOM 935 C CA . GLY A 1 116 ? -13.366 -8.804 -0.876 1.00 96.56 116 GLY A CA 1
ATOM 936 C C . GLY A 1 116 ? -12.534 -8.742 -2.161 1.00 96.56 116 GLY A C 1
ATOM 937 O O . GLY A 1 116 ? -12.776 -9.546 -3.060 1.00 96.56 116 GLY A O 1
ATOM 938 N N . TYR A 1 117 ? -11.560 -7.829 -2.270 1.00 96.94 117 TYR A N 1
ATOM 939 C CA . TYR A 1 117 ? -10.717 -7.687 -3.461 1.00 96.94 117 TYR A CA 1
ATOM 940 C C . TYR A 1 117 ? -9.226 -7.731 -3.117 1.00 96.94 117 TYR A C 1
ATOM 942 O O . TYR A 1 117 ? -8.707 -6.883 -2.389 1.00 96.94 117 TYR A O 1
ATOM 950 N N . CYS A 1 118 ? -8.532 -8.710 -3.696 1.00 96.81 118 CYS A N 1
ATOM 951 C CA . CYS A 1 118 ? -7.086 -8.874 -3.642 1.00 96.81 118 CYS A CA 1
ATOM 952 C C . CYS A 1 118 ? -6.497 -8.643 -5.038 1.00 96.81 118 CYS A C 1
ATOM 954 O O . CYS A 1 118 ? -6.847 -9.323 -6.007 1.00 96.81 118 CYS A O 1
ATOM 956 N N . ASN A 1 119 ? -5.602 -7.664 -5.170 1.00 94.38 119 ASN A N 1
ATOM 957 C CA . ASN A 1 119 ? -4.971 -7.362 -6.447 1.00 94.38 119 ASN A CA 1
ATOM 958 C C . ASN A 1 119 ? -3.965 -8.467 -6.772 1.00 94.38 119 ASN A C 1
ATOM 960 O O . ASN A 1 119 ? -2.933 -8.556 -6.119 1.00 94.38 119 ASN A O 1
ATOM 964 N N . GLN A 1 120 ? -4.224 -9.274 -7.797 1.00 92.06 120 GLN A N 1
ATOM 965 C CA . GLN A 1 120 ? -3.373 -10.423 -8.135 1.00 92.06 120 GLN A CA 1
ATOM 966 C C . GLN A 1 120 ? -1.946 -10.032 -8.556 1.00 92.06 120 GLN A C 1
ATOM 968 O O . GLN A 1 120 ? -1.000 -10.783 -8.323 1.00 92.06 120 GLN A O 1
ATOM 973 N N . TYR A 1 121 ? -1.764 -8.838 -9.128 1.00 89.50 121 TYR A N 1
ATOM 974 C CA . TYR A 1 121 ? -0.456 -8.361 -9.582 1.00 89.50 121 TYR A CA 1
ATOM 975 C C . TYR A 1 121 ? 0.406 -7.852 -8.427 1.00 89.50 121 TYR A C 1
ATOM 977 O O . TYR A 1 121 ? 1.590 -8.168 -8.349 1.00 89.50 121 TYR A O 1
ATOM 985 N N . ARG A 1 122 ? -0.182 -7.063 -7.521 1.00 89.81 122 ARG A N 1
ATOM 986 C CA . ARG A 1 122 ? 0.536 -6.484 -6.371 1.00 89.81 122 ARG A CA 1
ATOM 987 C C . ARG A 1 122 ? 0.448 -7.319 -5.101 1.00 89.81 122 ARG A C 1
ATOM 989 O O . ARG A 1 122 ? 1.202 -7.066 -4.170 1.00 89.81 122 ARG A O 1
ATOM 996 N N . ARG A 1 123 ? -0.459 -8.296 -5.071 1.00 95.44 123 ARG A N 1
ATOM 997 C CA . ARG A 1 123 ? -0.792 -9.125 -3.908 1.00 95.44 123 ARG A CA 1
ATOM 998 C C . ARG A 1 123 ? -1.161 -8.285 -2.687 1.00 95.44 123 ARG A C 1
ATOM 1000 O O . ARG A 1 123 ? -0.664 -8.547 -1.601 1.00 95.44 123 ARG A O 1
ATOM 1007 N N . ILE A 1 124 ? -1.991 -7.256 -2.877 1.00 95.75 124 ILE A N 1
ATOM 1008 C CA . ILE A 1 124 ? -2.480 -6.382 -1.796 1.00 95.75 124 ILE A CA 1
ATOM 1009 C C . ILE A 1 124 ? -4.001 -6.257 -1.816 1.00 95.75 124 ILE A C 1
ATOM 1011 O O . ILE A 1 124 ? -4.616 -6.263 -2.888 1.00 95.75 124 ILE A O 1
ATOM 1015 N N . CYS A 1 125 ? -4.599 -6.113 -0.637 1.00 96.31 125 CYS A N 1
ATOM 1016 C CA . CYS A 1 125 ? -6.012 -5.810 -0.489 1.00 96.31 125 CYS A CA 1
ATOM 1017 C C . CYS A 1 125 ? -6.292 -4.393 -0.971 1.00 96.31 125 CYS A C 1
ATOM 1019 O O . CYS A 1 125 ? -5.581 -3.454 -0.606 1.00 96.31 125 CYS A O 1
ATOM 1021 N N . PHE A 1 126 ? -7.332 -4.229 -1.778 1.00 94.56 126 PHE A N 1
ATOM 1022 C CA . PHE A 1 126 ? -7.659 -2.938 -2.367 1.00 94.56 126 PHE A CA 1
ATOM 1023 C C . PHE A 1 126 ? -9.168 -2.699 -2.395 1.00 94.56 126 PHE A C 1
ATOM 1025 O O . PHE A 1 126 ? -9.963 -3.627 -2.251 1.00 94.56 126 PHE A O 1
ATOM 1032 N N . ASP A 1 127 ? -9.554 -1.438 -2.520 1.00 93.38 127 ASP A N 1
ATOM 1033 C CA . ASP A 1 127 ? -10.934 -0.980 -2.587 1.00 93.38 127 ASP A CA 1
ATOM 1034 C C . ASP A 1 127 ? -11.233 -0.500 -4.014 1.00 93.38 127 ASP A C 1
ATOM 1036 O O . ASP A 1 127 ? -10.542 0.377 -4.528 1.00 93.38 127 ASP A O 1
ATOM 1040 N N . ASN A 1 128 ? -12.235 -1.072 -4.683 1.00 91.25 128 ASN A N 1
ATOM 1041 C CA . ASN A 1 128 ? -12.540 -0.726 -6.079 1.00 91.25 128 ASN A CA 1
ATOM 1042 C C . ASN A 1 128 ? -12.940 0.746 -6.263 1.00 91.25 128 ASN A C 1
ATOM 1044 O O . ASN A 1 128 ? -12.800 1.276 -7.368 1.00 91.25 128 ASN A O 1
ATOM 1048 N N . ASP A 1 129 ? -13.396 1.408 -5.199 1.00 89.19 129 ASP A N 1
ATOM 1049 C CA . ASP A 1 129 ? -13.789 2.815 -5.245 1.00 89.19 129 ASP A CA 1
ATOM 1050 C C . ASP A 1 129 ? -12.580 3.768 -5.133 1.00 89.19 129 ASP A C 1
ATOM 1052 O O . ASP A 1 129 ? -12.683 4.961 -5.446 1.00 89.19 129 ASP A O 1
ATOM 1056 N N . ALA A 1 130 ? -11.408 3.258 -4.737 1.00 86.38 130 ALA A N 1
ATOM 1057 C CA . ALA A 1 130 ? -10.176 4.026 -4.607 1.00 86.38 130 ALA A CA 1
ATOM 1058 C C . ALA A 1 130 ? -9.259 3.897 -5.840 1.00 86.38 130 ALA A C 1
ATOM 1060 O O . ALA A 1 130 ? -9.039 2.826 -6.404 1.00 86.38 130 ALA A O 1
ATOM 1061 N N . LYS A 1 131 ? -8.641 5.013 -6.242 1.00 82.19 131 LYS A N 1
ATOM 1062 C CA . LYS A 1 131 ? -7.578 5.058 -7.251 1.00 82.19 131 LYS A CA 1
ATOM 1063 C C . LYS A 1 131 ? -6.237 4.735 -6.600 1.00 82.19 131 LYS A C 1
ATOM 1065 O O . LYS A 1 131 ? -5.623 5.586 -5.962 1.00 82.19 131 LYS A O 1
ATOM 1070 N N . TYR A 1 132 ? -5.725 3.544 -6.871 1.00 75.69 132 TYR A N 1
ATOM 1071 C CA . TYR A 1 132 ? -4.347 3.180 -6.547 1.00 75.69 132 TYR A CA 1
ATOM 1072 C C . TYR A 1 132 ? -3.425 3.621 -7.679 1.00 75.69 132 TYR A C 1
ATOM 1074 O O . TYR A 1 132 ? -3.366 2.973 -8.728 1.00 75.69 132 TYR A O 1
ATOM 1082 N N . GLN A 1 133 ? -2.684 4.711 -7.492 1.00 66.44 133 GLN A N 1
ATOM 1083 C CA . GLN A 1 133 ? -1.568 5.009 -8.384 1.00 66.44 133 GLN A CA 1
ATOM 1084 C C . GLN A 1 133 ? -0.376 4.163 -7.930 1.00 66.44 133 GLN A C 1
ATOM 1086 O O . GLN A 1 133 ? 0.069 4.235 -6.791 1.00 66.44 133 GLN A O 1
ATOM 1091 N N . ALA A 1 134 ? 0.135 3.285 -8.802 1.00 58.06 134 ALA A N 1
ATOM 1092 C CA . ALA A 1 134 ? 1.525 2.860 -8.619 1.00 58.06 134 ALA A CA 1
ATOM 1093 C C . ALA A 1 134 ? 2.365 4.105 -8.826 1.00 58.06 134 ALA A C 1
ATOM 1095 O O . ALA A 1 134 ? 2.207 4.742 -9.868 1.00 58.06 134 ALA A O 1
ATOM 1096 N N . GLY A 1 135 ? 3.258 4.402 -7.888 1.00 54.34 135 GLY A N 1
ATOM 1097 C CA . GLY A 1 135 ? 4.317 5.364 -8.126 1.00 54.34 135 GLY A CA 1
ATOM 1098 C C . GLY A 1 135 ? 5.026 5.042 -9.445 1.00 54.34 135 GLY A C 1
ATOM 1099 O O . GLY A 1 135 ? 5.710 4.031 -9.569 1.00 54.34 135 GLY A O 1
ATOM 1100 N N . PHE A 1 136 ? 4.780 5.896 -10.436 1.00 51.75 136 PHE A N 1
ATOM 1101 C CA . PHE A 1 136 ? 5.673 6.365 -11.495 1.00 51.75 136 PHE A CA 1
ATOM 1102 C C . PHE A 1 136 ? 6.337 5.405 -12.489 1.00 51.75 136 PHE A C 1
ATOM 1104 O O . PHE 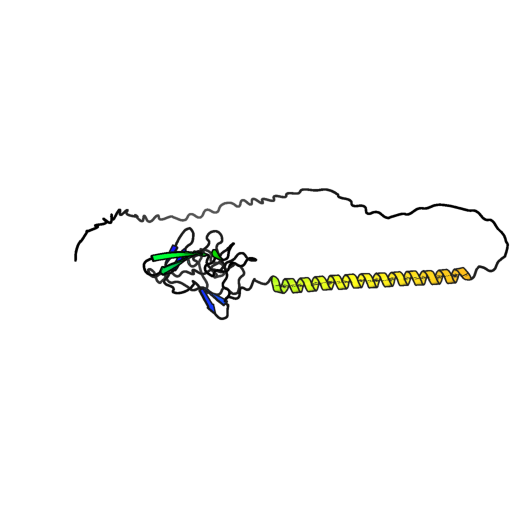A 1 136 ? 6.741 5.878 -13.553 1.00 51.75 136 PHE A O 1
ATOM 1111 N N . VAL A 1 137 ? 6.417 4.094 -12.259 1.00 55.00 137 VAL A N 1
ATOM 1112 C CA . VAL A 1 137 ? 7.176 3.236 -13.185 1.00 55.00 137 VAL A CA 1
ATOM 1113 C C . VAL A 1 137 ? 6.424 2.958 -14.482 1.00 55.00 137 VAL A C 1
ATOM 1115 O O . VAL A 1 137 ? 7.045 2.916 -15.534 1.00 55.00 137 VAL A O 1
ATOM 1118 N N . THR A 1 138 ? 5.097 2.821 -14.470 1.00 60.22 138 THR A N 1
ATOM 1119 C CA . THR A 1 138 ? 4.386 2.360 -15.674 1.00 60.22 138 THR A CA 1
ATOM 1120 C C . THR A 1 138 ? 4.349 3.402 -16.789 1.00 60.22 138 THR A C 1
ATOM 1122 O O . THR A 1 138 ? 4.643 3.056 -17.927 1.00 60.22 138 THR A O 1
ATOM 1125 N N . ASN A 1 139 ? 4.071 4.676 -16.502 1.00 67.56 139 ASN A N 1
ATOM 1126 C CA . ASN A 1 139 ? 3.925 5.666 -17.579 1.00 67.56 139 ASN A CA 1
ATOM 1127 C C . ASN A 1 139 ? 5.263 6.021 -18.247 1.00 67.56 139 ASN A C 1
ATOM 1129 O O . ASN A 1 139 ? 5.338 6.057 -19.474 1.00 67.56 139 ASN A O 1
ATOM 1133 N N . TYR A 1 140 ? 6.335 6.222 -17.473 1.00 82.12 140 TYR A N 1
ATOM 1134 C CA . TYR A 1 140 ? 7.652 6.513 -18.050 1.00 82.12 140 TYR A CA 1
ATOM 1135 C C . TYR A 1 140 ? 8.285 5.295 -18.717 1.00 82.12 140 TYR A C 1
ATOM 1137 O O . TYR A 1 140 ? 8.964 5.452 -19.728 1.00 82.12 140 TYR A O 1
ATOM 1145 N N . PHE A 1 141 ? 8.035 4.084 -18.212 1.00 83.38 141 PHE A N 1
ATOM 1146 C CA . PHE A 1 141 ? 8.578 2.867 -18.810 1.00 83.38 141 PHE A CA 1
ATOM 1147 C C . PHE A 1 141 ? 8.116 2.675 -20.259 1.00 83.38 141 PHE A C 1
ATOM 1149 O O . PHE A 1 141 ? 8.948 2.397 -21.120 1.00 83.38 141 PHE A O 1
ATOM 1156 N N . PHE A 1 142 ? 6.830 2.894 -20.561 1.00 85.00 142 PHE A N 1
ATOM 1157 C CA . PHE A 1 142 ? 6.332 2.797 -21.939 1.00 85.00 142 PHE A CA 1
ATOM 1158 C C . PHE A 1 142 ? 6.930 3.869 -22.856 1.00 85.00 142 PHE A C 1
ATOM 1160 O O . PHE A 1 142 ? 7.282 3.570 -23.995 1.00 85.00 142 PHE A O 1
ATOM 1167 N N . ILE A 1 143 ? 7.099 5.097 -22.356 1.00 91.00 143 ILE A N 1
ATOM 1168 C CA . ILE A 1 143 ? 7.715 6.190 -23.121 1.00 91.00 143 ILE A CA 1
ATOM 1169 C C . ILE A 1 143 ? 9.187 5.871 -23.416 1.00 91.00 143 ILE A C 1
ATOM 1171 O O . ILE A 1 143 ? 9.619 5.975 -24.562 1.00 91.00 143 ILE A O 1
ATOM 1175 N N . ILE A 1 144 ? 9.949 5.429 -22.410 1.00 92.81 144 ILE A N 1
ATOM 1176 C CA . ILE A 1 144 ? 11.365 5.066 -22.560 1.00 92.81 144 ILE A CA 1
ATOM 1177 C C . ILE A 1 144 ? 11.515 3.880 -23.518 1.00 92.81 144 ILE A C 1
ATOM 1179 O O . ILE A 1 144 ? 12.341 3.942 -24.427 1.00 92.81 144 ILE A O 1
ATOM 1183 N N . MET A 1 145 ? 10.689 2.838 -23.382 1.00 93.94 145 MET A N 1
ATOM 1184 C CA . MET A 1 145 ? 10.681 1.706 -24.316 1.00 93.94 145 MET A CA 1
ATOM 1185 C C . MET A 1 145 ? 10.374 2.144 -25.752 1.00 93.94 145 MET A C 1
ATOM 1187 O O . MET A 1 145 ? 11.038 1.691 -26.684 1.00 93.94 145 MET A O 1
ATOM 1191 N N . GLY A 1 146 ? 9.429 3.071 -25.936 1.00 95.88 146 GLY A N 1
ATOM 1192 C CA . GLY A 1 146 ? 9.133 3.660 -27.242 1.00 95.88 146 GLY A CA 1
ATOM 1193 C C . GLY A 1 146 ? 10.332 4.396 -27.849 1.00 95.88 146 GLY A C 1
ATOM 1194 O O . GLY A 1 146 ? 10.642 4.205 -29.025 1.00 95.88 146 GLY A O 1
ATOM 1195 N N . ILE A 1 147 ? 11.056 5.183 -27.047 1.00 97.31 147 ILE A N 1
ATOM 1196 C CA . ILE A 1 147 ? 12.266 5.896 -27.491 1.00 97.31 147 ILE A CA 1
ATOM 1197 C C . ILE A 1 147 ? 13.378 4.910 -27.871 1.00 97.31 147 ILE A C 1
ATOM 1199 O O . ILE A 1 147 ? 13.996 5.064 -28.924 1.00 97.31 147 ILE A O 1
ATOM 1203 N N . VAL A 1 148 ? 13.610 3.873 -27.060 1.00 97.88 148 VAL A N 1
ATOM 1204 C CA . VAL A 1 148 ? 14.615 2.836 -27.349 1.00 97.88 148 VAL A CA 1
ATOM 1205 C C . VAL A 1 148 ? 14.287 2.114 -28.658 1.00 97.88 148 VAL A C 1
ATOM 1207 O O . VAL A 1 148 ? 15.171 1.944 -29.499 1.00 97.88 148 VAL A O 1
ATOM 1210 N N . MET A 1 149 ? 13.019 1.754 -28.883 1.00 97.94 149 MET A N 1
ATOM 1211 C CA . MET A 1 149 ? 12.583 1.137 -30.139 1.00 97.94 149 MET A CA 1
ATOM 1212 C C . MET A 1 149 ? 12.830 2.059 -31.345 1.00 97.94 149 MET A C 1
ATOM 1214 O O . MET A 1 149 ? 13.302 1.599 -32.385 1.00 97.94 149 MET A O 1
ATOM 1218 N N . LEU A 1 150 ? 12.566 3.362 -31.209 1.00 98.25 150 LEU A N 1
ATOM 1219 C CA . LEU A 1 150 ? 12.787 4.341 -32.275 1.00 98.25 150 LEU A CA 1
ATOM 1220 C C . LEU A 1 150 ? 14.277 4.483 -32.617 1.00 98.25 150 LEU A C 1
ATOM 1222 O O . LEU A 1 150 ? 14.627 4.500 -33.795 1.00 98.25 150 LEU A O 1
ATOM 1226 N N . ILE A 1 151 ? 15.160 4.518 -31.613 1.00 98.44 151 ILE A N 1
ATOM 1227 C CA . ILE A 1 151 ? 16.620 4.564 -31.816 1.00 98.44 151 ILE A CA 1
ATOM 1228 C C . ILE A 1 151 ? 17.118 3.299 -32.532 1.00 98.44 151 ILE A C 1
ATOM 1230 O O . ILE A 1 151 ? 17.950 3.382 -33.434 1.00 98.44 151 ILE A O 1
ATOM 1234 N N . LEU A 1 152 ? 16.595 2.122 -32.178 1.00 98.31 152 LEU A N 1
ATOM 1235 C CA . LEU A 1 152 ? 16.954 0.878 -32.864 1.00 98.31 152 LEU A CA 1
ATOM 1236 C C . LEU A 1 152 ? 16.498 0.883 -34.328 1.00 98.31 152 LEU A C 1
ATOM 1238 O O . LEU A 1 152 ? 17.258 0.477 -35.207 1.00 98.31 152 LEU A O 1
ATOM 1242 N N . LEU A 1 153 ? 15.295 1.387 -34.616 1.00 98.31 153 LEU A N 1
ATOM 1243 C CA . LEU A 1 153 ? 14.799 1.507 -35.989 1.00 98.31 153 LEU A CA 1
ATOM 1244 C C . LEU A 1 153 ? 15.628 2.487 -36.823 1.00 98.31 153 LEU A C 1
ATOM 1246 O O . LEU A 1 153 ? 15.977 2.169 -37.960 1.00 98.31 153 LEU A O 1
ATOM 1250 N N . THR A 1 154 ? 15.984 3.652 -36.276 1.00 98.19 154 THR A N 1
ATOM 1251 C CA . THR A 1 154 ? 16.833 4.619 -36.991 1.00 98.19 154 THR A CA 1
ATOM 1252 C C . THR A 1 154 ? 18.230 4.060 -37.238 1.00 98.19 154 THR A C 1
ATOM 1254 O O . THR A 1 154 ? 18.765 4.244 -38.330 1.00 98.19 154 THR A O 1
ATOM 1257 N N . PHE A 1 155 ? 18.789 3.309 -36.287 1.00 98.38 155 PHE A N 1
ATOM 1258 C CA . PHE A 1 155 ? 20.065 2.619 -36.460 1.00 98.38 155 PHE A CA 1
ATOM 1259 C C . PHE A 1 155 ? 20.007 1.552 -37.564 1.00 98.38 155 PHE A C 1
ATOM 1261 O O . PHE A 1 155 ? 20.881 1.513 -38.429 1.00 98.38 155 PHE A O 1
ATOM 1268 N N . ILE A 1 156 ? 18.954 0.728 -37.602 1.00 98.25 156 ILE A N 1
ATOM 1269 C CA . ILE A 1 156 ? 18.758 -0.273 -38.663 1.00 98.25 156 ILE A CA 1
ATOM 1270 C C . ILE A 1 156 ? 18.632 0.407 -40.032 1.00 98.25 156 ILE A C 1
ATOM 1272 O O . ILE A 1 156 ? 19.319 0.014 -40.976 1.00 98.25 156 ILE A O 1
ATOM 1276 N N . LEU A 1 157 ? 17.804 1.451 -40.149 1.00 97.94 157 LEU A N 1
ATOM 1277 C CA . LEU A 1 157 ? 17.654 2.212 -41.394 1.00 97.94 157 LEU A CA 1
ATOM 1278 C C . LEU A 1 157 ? 18.981 2.840 -41.834 1.00 97.94 157 LEU A C 1
ATOM 1280 O O . LEU A 1 157 ? 19.335 2.771 -43.010 1.00 97.94 157 LEU A O 1
ATOM 1284 N N . TYR A 1 158 ? 19.754 3.383 -40.892 1.00 98.19 158 TYR A N 1
ATOM 1285 C CA . TYR A 1 158 ? 21.085 3.909 -41.166 1.00 98.19 158 TYR A CA 1
ATOM 1286 C C . TYR A 1 158 ? 22.003 2.832 -41.762 1.00 98.19 158 TYR A C 1
ATOM 1288 O O . TYR A 1 158 ? 22.583 3.052 -42.829 1.00 98.19 158 TYR A O 1
ATOM 1296 N N . LEU A 1 159 ? 22.066 1.638 -41.160 1.00 97.69 159 LEU A N 1
ATOM 1297 C CA . LEU A 1 159 ? 22.855 0.520 -41.691 1.00 97.69 159 LEU A CA 1
ATOM 1298 C C . LEU A 1 159 ? 22.417 0.111 -43.105 1.00 97.69 159 LEU A C 1
ATOM 1300 O O . LEU A 1 159 ? 23.273 -0.129 -43.961 1.00 97.69 159 LEU A O 1
ATOM 1304 N N . TYR A 1 160 ? 21.110 0.084 -43.384 1.00 97.69 160 TYR A N 1
ATOM 1305 C CA . TYR A 1 160 ? 20.597 -0.186 -44.731 1.00 97.69 160 TYR A CA 1
ATOM 1306 C C . TYR A 1 160 ? 21.062 0.862 -45.749 1.00 97.69 160 TYR A C 1
ATOM 1308 O O . TYR A 1 160 ? 21.540 0.493 -46.821 1.00 97.69 160 TYR A O 1
ATOM 1316 N N . THR A 1 161 ? 21.003 2.154 -45.409 1.00 97.19 161 THR A N 1
ATOM 1317 C CA . THR A 1 161 ? 21.456 3.224 -46.320 1.00 97.19 161 THR A CA 1
ATOM 1318 C C . THR A 1 161 ? 22.963 3.190 -46.582 1.00 97.19 161 THR A C 1
ATOM 1320 O O . THR A 1 161 ? 23.403 3.462 -47.699 1.00 97.19 161 THR A O 1
ATOM 1323 N N . VAL A 1 162 ? 23.772 2.831 -45.579 1.00 97.19 162 VAL A N 1
ATOM 1324 C CA . VAL A 1 162 ? 25.225 2.676 -45.743 1.00 97.19 162 VAL A CA 1
ATOM 1325 C C . VAL A 1 162 ? 25.536 1.481 -46.642 1.00 97.19 162 VAL A C 1
ATOM 1327 O O . VAL A 1 162 ? 26.359 1.600 -47.551 1.00 97.19 162 VAL A O 1
ATOM 1330 N N . LYS A 1 163 ? 24.854 0.348 -46.432 1.00 96.25 163 LYS A N 1
ATOM 1331 C CA . LYS A 1 163 ? 25.022 -0.854 -47.257 1.00 96.25 163 LYS A CA 1
ATOM 1332 C C . LYS A 1 163 ? 24.687 -0.584 -48.724 1.00 96.25 163 LYS A C 1
ATOM 1334 O O . LYS A 1 163 ? 25.457 -0.975 -49.596 1.00 96.25 163 LYS A O 1
ATOM 1339 N N . ASP A 1 164 ? 23.584 0.111 -48.988 1.00 96.12 164 ASP A N 1
ATOM 1340 C CA . ASP A 1 164 ? 23.170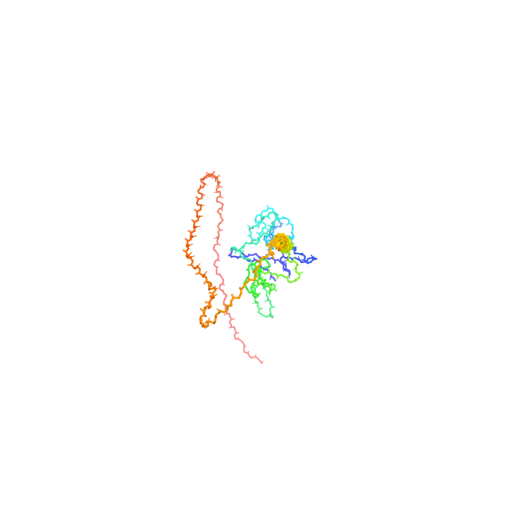 0.464 -50.349 1.00 96.12 164 ASP A CA 1
ATOM 1341 C C . ASP A 1 164 ? 24.205 1.366 -51.046 1.00 96.12 164 ASP A C 1
ATOM 1343 O O . ASP A 1 164 ? 24.656 1.082 -52.156 1.00 96.12 164 ASP A O 1
ATOM 1347 N N . LYS A 1 165 ? 24.714 2.388 -50.340 1.00 95.50 165 LYS A N 1
ATOM 1348 C CA . LYS A 1 165 ? 25.798 3.242 -50.856 1.00 95.50 165 LYS A CA 1
ATOM 1349 C C . LYS A 1 165 ? 27.082 2.469 -51.167 1.00 95.50 165 LYS A C 1
ATOM 1351 O O . LYS A 1 165 ? 27.760 2.804 -52.137 1.00 95.50 165 LYS A O 1
ATOM 1356 N N . LEU A 1 166 ? 27.437 1.463 -50.365 1.00 95.25 166 LEU A N 1
ATOM 1357 C CA . LEU A 1 166 ? 28.615 0.627 -50.618 1.00 95.25 166 LEU A CA 1
ATOM 1358 C C . LEU A 1 166 ? 28.433 -0.253 -51.862 1.00 95.25 166 LEU A C 1
ATOM 1360 O O . LEU A 1 166 ? 29.348 -0.329 -52.680 1.00 95.25 166 LEU A O 1
ATOM 1364 N N . LEU A 1 167 ? 27.258 -0.863 -52.041 1.00 95.44 167 LEU A N 1
ATOM 1365 C CA . LEU A 1 167 ? 26.955 -1.676 -53.225 1.00 95.44 167 LEU A CA 1
ATOM 1366 C C . LEU A 1 167 ? 26.974 -0.842 -54.512 1.00 95.44 167 LEU A C 1
ATOM 1368 O O . LEU A 1 167 ? 27.549 -1.279 -55.509 1.00 95.44 167 LEU A O 1
ATOM 1372 N N . ASN A 1 168 ? 26.435 0.380 -54.471 1.00 94.69 168 ASN A N 1
ATOM 1373 C CA . ASN A 1 168 ? 26.453 1.284 -55.622 1.00 94.69 168 ASN A CA 1
ATOM 1374 C C . ASN A 1 168 ? 27.886 1.678 -56.023 1.00 94.69 168 ASN A C 1
ATOM 1376 O O . ASN A 1 168 ? 28.221 1.617 -57.203 1.00 94.69 168 ASN A O 1
ATOM 1380 N N . ARG A 1 169 ? 28.778 1.958 -55.056 1.00 94.69 169 ARG A N 1
ATOM 1381 C CA . ARG A 1 169 ? 30.200 2.236 -55.352 1.00 94.69 169 ARG A CA 1
ATOM 1382 C C . ARG A 1 169 ? 30.924 1.047 -55.985 1.00 94.69 169 ARG A C 1
ATOM 1384 O O . ARG A 1 169 ? 31.745 1.232 -56.878 1.00 94.69 169 ARG A O 1
ATOM 1391 N N . VAL A 1 170 ? 30.649 -0.176 -55.529 1.00 94.94 170 VAL A N 1
ATOM 1392 C CA . VAL A 1 170 ? 31.255 -1.387 -56.114 1.00 94.94 170 VAL A CA 1
ATOM 1393 C C . VAL A 1 170 ? 30.771 -1.598 -57.549 1.00 94.94 170 VAL A C 1
ATOM 1395 O O . VAL A 1 170 ? 31.569 -1.944 -58.418 1.00 94.94 170 VAL A O 1
ATOM 1398 N N . ARG A 1 171 ? 29.485 -1.346 -57.812 1.00 94.38 171 ARG A N 1
ATOM 1399 C CA . ARG A 1 171 ? 28.901 -1.468 -59.150 1.00 94.38 171 ARG A CA 1
ATOM 1400 C C . ARG A 1 171 ? 29.521 -0.488 -60.152 1.00 94.38 171 ARG A C 1
ATOM 1402 O O . ARG A 1 171 ? 29.915 -0.918 -61.232 1.00 94.38 171 ARG A O 1
ATOM 1409 N N . GLU A 1 172 ? 29.679 0.783 -59.784 1.00 93.38 172 GLU A N 1
ATOM 1410 C CA . GLU A 1 172 ? 30.308 1.805 -60.643 1.00 93.38 172 GLU A CA 1
ATOM 1411 C C . GLU A 1 172 ? 31.773 1.463 -60.990 1.00 93.38 172 GLU A C 1
ATOM 1413 O O . GLU A 1 172 ? 32.217 1.611 -62.134 1.00 93.38 172 GLU A O 1
ATOM 1418 N N . ASN A 1 173 ? 32.523 0.920 -60.026 1.00 91.25 173 ASN A N 1
ATOM 1419 C CA . ASN A 1 173 ? 33.897 0.460 -60.256 1.00 91.25 173 ASN A CA 1
ATOM 1420 C C . ASN A 1 173 ? 33.970 -0.753 -61.206 1.00 91.25 173 ASN A C 1
ATOM 1422 O O . ASN A 1 173 ? 34.945 -0.908 -61.937 1.00 91.25 173 ASN A O 1
ATOM 1426 N N . HIS A 1 174 ? 32.951 -1.617 -61.222 1.00 91.69 174 HIS A N 1
ATOM 1427 C CA . HIS A 1 174 ? 32.922 -2.781 -62.110 1.00 91.69 174 HIS A CA 1
ATOM 1428 C C . HIS A 1 174 ? 32.574 -2.402 -63.560 1.00 91.69 174 HIS A C 1
ATOM 1430 O O . HIS A 1 174 ? 33.164 -2.935 -64.502 1.00 91.69 174 HIS A O 1
ATOM 1436 N N . GLU A 1 175 ? 31.646 -1.461 -63.760 1.00 90.12 175 GLU A N 1
ATOM 1437 C CA . GLU A 1 175 ? 31.270 -0.982 -65.100 1.00 90.12 175 GLU A CA 1
ATOM 1438 C C . GLU A 1 175 ? 32.424 -0.216 -65.776 1.00 90.12 175 GLU A C 1
ATOM 1440 O O . GLU A 1 175 ? 32.708 -0.438 -66.957 1.00 90.12 175 GLU A O 1
ATOM 1445 N N . SER A 1 176 ? 33.168 0.601 -65.018 1.00 88.25 176 SER A N 1
ATOM 1446 C CA . SER A 1 176 ? 34.371 1.274 -65.535 1.00 88.25 176 SER A CA 1
ATOM 1447 C C . SER A 1 176 ? 35.470 0.283 -65.951 1.00 88.25 176 SER A C 1
ATOM 1449 O O . SER A 1 176 ? 36.063 0.453 -67.018 1.00 88.25 176 SER A O 1
ATOM 1451 N N . PHE A 1 177 ? 35.684 -0.805 -65.202 1.00 86.31 177 PHE A N 1
ATOM 1452 C CA . PHE A 1 177 ? 36.653 -1.845 -65.572 1.00 86.31 177 PHE A CA 1
ATOM 1453 C C . PHE A 1 177 ? 36.270 -2.606 -66.856 1.00 86.31 177 PHE A C 1
ATOM 1455 O O . PHE A 1 177 ? 37.112 -2.800 -67.736 1.00 86.31 177 PHE A O 1
ATOM 1462 N N . LEU A 1 178 ? 34.997 -2.990 -67.015 1.00 83.25 178 LEU A N 1
ATOM 1463 C CA . LEU A 1 178 ? 34.518 -3.671 -68.227 1.00 83.25 178 LEU A CA 1
ATOM 1464 C C . LEU A 1 178 ? 34.675 -2.796 -69.480 1.00 83.25 178 LEU A C 1
ATOM 1466 O O . LEU A 1 178 ? 35.143 -3.285 -70.512 1.00 83.25 178 LEU A O 1
ATOM 1470 N N . SER A 1 179 ? 34.362 -1.499 -69.381 1.00 81.56 179 SER A N 1
ATOM 1471 C CA . SER A 1 179 ? 34.527 -0.559 -70.498 1.00 81.56 179 SER A CA 1
ATOM 1472 C C . SER A 1 179 ? 35.991 -0.399 -70.934 1.00 81.56 179 SER A C 1
ATOM 1474 O O . SER A 1 179 ? 36.263 -0.346 -72.130 1.00 81.56 179 SER A O 1
ATOM 1476 N N . ALA A 1 180 ? 36.948 -0.439 -70.000 1.00 77.06 180 ALA A N 1
ATOM 1477 C CA . ALA A 1 180 ? 38.375 -0.380 -70.320 1.00 77.06 180 ALA A CA 1
ATOM 1478 C C . ALA A 1 180 ? 38.905 -1.666 -70.991 1.00 77.06 180 ALA A C 1
ATOM 1480 O O . ALA A 1 180 ? 39.831 -1.601 -71.798 1.00 77.06 180 ALA A O 1
ATOM 1481 N N . SER A 1 181 ? 38.321 -2.832 -70.688 1.00 75.38 181 SER A N 1
ATOM 1482 C CA . SER A 1 181 ? 38.783 -4.128 -71.217 1.00 75.38 181 SER A CA 1
ATOM 1483 C C . SER A 1 181 ? 38.373 -4.422 -72.670 1.00 75.38 181 SER A C 1
ATOM 1485 O O . SER A 1 181 ? 39.007 -5.240 -73.330 1.00 75.38 181 SER A O 1
ATOM 1487 N N . SER A 1 182 ? 37.343 -3.752 -73.201 1.00 65.69 182 SER A N 1
ATOM 1488 C CA . SER A 1 182 ? 36.788 -4.042 -74.538 1.00 65.69 182 SER A CA 1
ATOM 1489 C C . SER A 1 182 ? 37.517 -3.356 -75.707 1.00 65.69 182 SER A C 1
ATOM 1491 O O . SER A 1 182 ? 37.246 -3.668 -76.865 1.00 65.69 182 SER A O 1
ATOM 1493 N N . THR A 1 183 ? 38.502 -2.492 -75.439 1.00 59.78 183 THR A N 1
ATOM 1494 C CA . THR A 1 183 ? 39.254 -1.751 -76.475 1.00 59.78 183 THR A CA 1
ATOM 1495 C C . THR A 1 183 ? 40.517 -2.479 -76.971 1.00 59.78 183 THR A C 1
ATOM 1497 O O . THR A 1 183 ? 41.225 -1.958 -77.828 1.00 59.78 183 THR A O 1
ATOM 1500 N N . SER A 1 184 ? 40.828 -3.685 -76.475 1.00 57.72 184 SER A N 1
ATOM 1501 C CA . SER A 1 184 ? 42.067 -4.416 -76.815 1.00 57.72 184 SER A CA 1
ATOM 1502 C C . SER A 1 184 ? 41.872 -5.742 -77.568 1.00 57.72 184 SER A C 1
ATOM 1504 O O . SER A 1 184 ? 42.830 -6.494 -77.726 1.00 57.72 184 SER A O 1
ATOM 1506 N N . ALA A 1 185 ? 40.674 -6.033 -78.084 1.00 52.12 185 ALA A N 1
ATOM 1507 C CA . ALA A 1 185 ? 40.392 -7.276 -78.810 1.00 52.12 185 ALA A CA 1
ATOM 1508 C C . ALA A 1 185 ? 40.092 -7.033 -80.300 1.00 52.12 185 ALA A C 1
ATOM 1510 O O . ALA A 1 185 ? 38.992 -7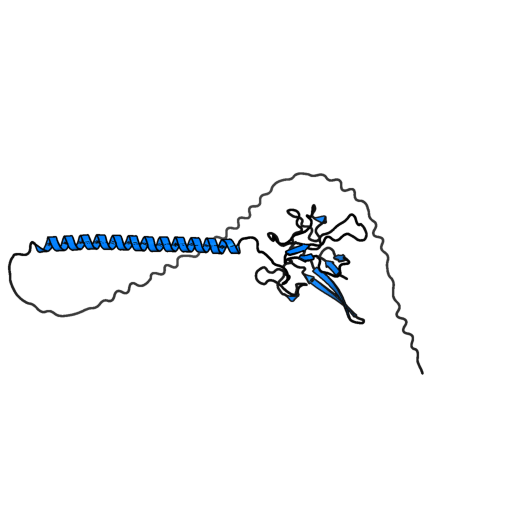.275 -80.789 1.00 52.12 185 ALA A O 1
ATOM 1511 N N . GLY A 1 186 ? 41.103 -6.561 -81.032 1.00 51.56 186 GLY A N 1
ATOM 1512 C CA . GLY A 1 186 ? 41.176 -6.666 -82.488 1.00 51.56 186 GLY A CA 1
ATOM 1513 C C . GLY A 1 186 ? 42.331 -7.587 -82.871 1.00 51.56 186 GLY A C 1
ATOM 1514 O O . GLY A 1 186 ? 43.453 -7.115 -83.023 1.00 51.56 186 GLY A O 1
ATOM 1515 N N . GLY A 1 187 ? 42.083 -8.895 -83.004 1.00 46.12 187 GLY A N 1
ATOM 1516 C CA . GLY A 1 187 ? 43.129 -9.827 -83.434 1.00 46.12 187 GLY A CA 1
ATOM 1517 C C . GLY A 1 187 ? 42.771 -11.315 -83.422 1.00 46.12 187 GLY A C 1
ATOM 1518 O O . GLY A 1 187 ? 42.957 -11.980 -82.414 1.00 46.12 187 GLY A O 1
ATOM 1519 N N . ALA A 1 188 ? 42.401 -11.806 -84.609 1.00 42.12 188 ALA A N 1
ATOM 1520 C CA . ALA A 1 188 ? 42.610 -13.157 -85.155 1.00 42.12 188 ALA A CA 1
ATOM 1521 C C . ALA A 1 188 ? 41.707 -14.346 -84.736 1.00 42.12 188 ALA A C 1
ATOM 1523 O O . ALA A 1 188 ? 41.749 -14.877 -83.632 1.00 42.12 188 ALA A O 1
ATOM 1524 N N . ASN A 1 189 ? 40.987 -14.824 -85.760 1.00 46.66 189 ASN A N 1
ATOM 1525 C CA . ASN A 1 189 ? 40.398 -16.154 -85.937 1.00 46.66 189 ASN A CA 1
ATOM 1526 C C . ASN A 1 189 ? 41.411 -17.302 -85.737 1.00 46.66 189 ASN A C 1
ATOM 1528 O O . ASN A 1 189 ? 42.524 -17.210 -86.253 1.00 46.66 189 ASN A O 1
ATOM 1532 N N . ASN A 1 190 ? 40.977 -18.433 -85.157 1.00 42.28 190 ASN A N 1
ATOM 1533 C CA . ASN A 1 190 ? 40.893 -19.732 -85.855 1.00 42.28 190 ASN A CA 1
ATOM 1534 C C . ASN A 1 190 ? 40.263 -20.863 -84.999 1.00 42.28 190 ASN A C 1
ATOM 1536 O O . ASN A 1 190 ? 40.392 -20.906 -83.783 1.00 42.28 190 ASN A O 1
ATOM 1540 N N . SER A 1 191 ? 39.561 -21.740 -85.727 1.00 42.47 191 SER A N 1
ATOM 1541 C CA . SER A 1 191 ? 38.791 -22.977 -85.431 1.00 42.47 191 SER A CA 1
ATOM 1542 C C . SER A 1 191 ? 39.601 -24.134 -84.774 1.00 42.47 191 SER A C 1
ATOM 1544 O O . SER A 1 191 ? 40.793 -23.933 -84.561 1.00 42.47 191 SER A O 1
ATOM 1546 N N . PRO A 1 192 ? 39.130 -25.409 -84.670 1.00 54.62 192 PRO A N 1
ATOM 1547 C CA . PRO A 1 192 ? 37.828 -26.016 -84.307 1.00 54.62 192 PRO A CA 1
ATOM 1548 C C . PRO A 1 192 ? 37.925 -27.070 -83.158 1.00 54.62 192 PRO A C 1
ATOM 1550 O O . PRO A 1 192 ? 38.975 -27.648 -82.919 1.00 54.62 192 PRO A O 1
ATOM 1553 N N . GLY A 1 193 ? 36.771 -27.425 -82.568 1.00 39.53 193 GLY A N 1
ATOM 1554 C CA . GLY A 1 193 ? 36.376 -28.797 -82.177 1.00 39.53 193 GLY A CA 1
ATOM 1555 C C . GLY A 1 193 ? 37.082 -29.529 -81.020 1.00 39.53 193 GLY A C 1
ATOM 1556 O O . GLY A 1 193 ? 38.252 -29.872 -81.099 1.00 39.53 193 GLY A O 1
ATOM 1557 N N . THR A 1 194 ? 36.312 -29.944 -80.009 1.00 38.56 194 THR A N 1
ATOM 1558 C CA . THR A 1 194 ? 36.107 -31.367 -79.646 1.00 38.56 194 THR A CA 1
ATOM 1559 C C . THR A 1 194 ? 35.086 -31.493 -78.513 1.00 38.56 194 THR A C 1
ATOM 1561 O O . THR A 1 194 ? 35.059 -30.718 -77.564 1.00 38.56 194 THR A O 1
ATOM 1564 N N . SER A 1 195 ? 34.217 -32.485 -78.673 1.00 47.84 195 SER A N 1
ATOM 1565 C CA . SER A 1 195 ? 33.314 -33.077 -77.686 1.00 47.84 195 SER A CA 1
ATOM 1566 C C . SER A 1 195 ? 34.070 -33.764 -76.545 1.00 47.84 195 SER A C 1
ATOM 1568 O O . SER A 1 195 ? 35.102 -34.355 -76.840 1.00 47.84 195 SER A O 1
ATOM 1570 N N . ILE A 1 196 ? 33.507 -33.778 -75.329 1.00 43.91 196 ILE A N 1
ATOM 1571 C CA . ILE A 1 196 ? 33.500 -34.849 -74.294 1.00 43.91 196 ILE A CA 1
ATOM 1572 C C . ILE A 1 196 ? 32.663 -34.270 -73.127 1.00 43.91 196 ILE A C 1
ATOM 1574 O O . ILE A 1 196 ? 32.954 -33.180 -72.649 1.00 43.91 196 ILE A O 1
ATOM 1578 N N . SER A 1 197 ? 31.441 -34.748 -72.888 1.00 40.47 197 SER A N 1
ATOM 1579 C CA . SER A 1 197 ? 31.069 -35.879 -72.017 1.00 40.47 197 SER A CA 1
ATOM 1580 C C . SER A 1 197 ? 31.383 -35.677 -70.526 1.00 40.47 197 SER A C 1
ATOM 1582 O O . SER A 1 197 ? 32.532 -35.712 -70.105 1.00 40.47 197 SER A O 1
ATOM 1584 N N . ASP A 1 198 ? 30.286 -35.575 -69.771 1.00 36.56 198 ASP A N 1
ATOM 1585 C CA . ASP A 1 198 ? 30.021 -36.272 -68.511 1.00 36.56 198 ASP A CA 1
ATOM 1586 C C . ASP A 1 198 ? 30.541 -35.755 -67.152 1.00 36.56 198 ASP A C 1
ATOM 1588 O O . ASP A 1 198 ? 31.726 -35.685 -66.849 1.00 36.56 198 ASP A O 1
ATOM 1592 N N . THR A 1 199 ? 29.537 -35.638 -66.271 1.00 42.22 199 THR A N 1
ATOM 1593 C CA . THR A 1 199 ? 29.470 -36.054 -64.856 1.00 42.22 199 THR A CA 1
ATOM 1594 C C . THR A 1 199 ? 29.817 -35.101 -63.707 1.00 42.22 199 THR A C 1
ATOM 1596 O O . THR A 1 199 ? 30.854 -34.453 -63.655 1.00 42.22 199 THR A O 1
ATOM 1599 N N . ASN A 1 200 ? 28.912 -35.215 -62.723 1.00 40.72 200 ASN A N 1
ATOM 1600 C CA . ASN A 1 200 ? 29.016 -34.996 -61.280 1.00 40.72 200 ASN A CA 1
ATOM 1601 C C . ASN A 1 200 ? 28.824 -33.565 -60.771 1.00 40.72 200 ASN A C 1
ATOM 1603 O O . ASN A 1 200 ? 29.572 -32.643 -61.064 1.00 40.72 200 ASN A O 1
ATOM 1607 N N . GLU A 1 201 ? 27.682 -33.309 -60.124 1.00 41.66 201 GLU A N 1
ATOM 1608 C CA . GLU A 1 201 ? 27.475 -33.550 -58.682 1.00 41.66 201 GLU A CA 1
ATOM 1609 C C . GLU A 1 201 ? 28.509 -32.791 -57.845 1.00 41.66 201 GLU A C 1
ATOM 1611 O O . GLU A 1 201 ? 29.657 -33.203 -57.746 1.00 41.66 201 GLU A O 1
ATOM 1616 N N . GLN A 1 202 ? 28.075 -31.740 -57.149 1.00 40.75 202 GLN A N 1
ATOM 1617 C CA . GLN A 1 202 ? 27.889 -31.860 -55.703 1.00 40.75 202 GLN A CA 1
ATOM 1618 C C . GLN A 1 202 ? 27.241 -30.608 -55.108 1.00 40.75 202 GLN A C 1
ATOM 1620 O O . GLN A 1 202 ? 27.708 -29.478 -55.239 1.00 40.75 202 GLN A O 1
ATOM 1625 N N . TYR A 1 203 ? 26.137 -30.876 -54.417 1.00 42.25 203 TYR A N 1
ATOM 1626 C CA . TYR A 1 203 ? 25.532 -30.041 -53.396 1.00 42.25 203 TYR A CA 1
ATOM 1627 C C . TYR A 1 203 ? 26.564 -29.662 -52.326 1.00 42.25 203 TYR A C 1
ATOM 1629 O O . TYR A 1 203 ? 27.202 -30.541 -51.755 1.00 42.25 203 TYR A O 1
ATOM 1637 N N . TYR A 1 204 ? 26.623 -28.382 -51.957 1.00 43.25 204 TYR A N 1
ATOM 1638 C CA . TYR A 1 204 ? 27.099 -27.979 -50.634 1.00 43.25 204 TYR A CA 1
ATOM 1639 C C . TYR A 1 204 ? 26.019 -27.163 -49.928 1.00 43.25 204 TYR A C 1
ATOM 1641 O O . TYR A 1 204 ? 25.839 -25.965 -50.137 1.00 43.25 204 TYR A O 1
ATOM 1649 N N . THR A 1 205 ? 25.282 -27.865 -49.074 1.00 43.16 205 THR A N 1
ATOM 1650 C CA . THR A 1 205 ? 24.526 -27.320 -47.949 1.00 43.16 205 THR A CA 1
ATOM 1651 C C . THR A 1 205 ? 25.498 -26.751 -46.919 1.00 43.16 205 THR A C 1
ATOM 1653 O O . THR A 1 205 ? 26.299 -27.490 -46.346 1.00 43.16 205 THR A O 1
ATOM 1656 N N . ALA A 1 206 ? 25.412 -25.450 -46.644 1.00 43.50 206 ALA A N 1
ATOM 1657 C CA . ALA A 1 206 ? 26.025 -24.863 -45.458 1.00 43.50 206 ALA A CA 1
ATOM 1658 C C . ALA A 1 206 ? 25.136 -25.174 -44.245 1.00 43.50 206 ALA A C 1
ATOM 1660 O O . ALA A 1 206 ? 24.151 -24.488 -43.972 1.00 43.50 206 ALA A O 1
ATOM 1661 N N . THR A 1 207 ? 25.479 -26.259 -43.557 1.00 44.44 207 THR A N 1
ATOM 1662 C CA . THR A 1 207 ? 24.904 -26.652 -42.273 1.00 44.44 207 THR A CA 1
ATOM 1663 C C . THR A 1 207 ? 25.468 -25.779 -41.153 1.00 44.44 207 THR A C 1
ATOM 1665 O O . THR A 1 207 ? 26.673 -25.580 -41.018 1.00 44.44 207 THR A O 1
ATOM 1668 N N . THR A 1 208 ? 24.537 -25.289 -40.344 1.00 44.75 208 THR A N 1
ATOM 1669 C CA . THR A 1 208 ? 24.645 -24.788 -38.971 1.00 44.75 208 THR A CA 1
ATOM 1670 C C . THR A 1 208 ? 25.688 -25.498 -38.106 1.00 44.75 208 THR A C 1
ATOM 1672 O O . THR A 1 208 ? 25.541 -26.684 -37.817 1.00 44.75 208 THR A O 1
ATOM 1675 N N . ASN A 1 209 ? 26.634 -24.734 -37.556 1.00 45.97 209 ASN A N 1
ATOM 1676 C CA . ASN A 1 209 ? 27.341 -25.117 -36.336 1.00 45.97 209 ASN A CA 1
ATOM 1677 C C . ASN A 1 209 ? 26.659 -24.463 -35.131 1.00 45.97 209 ASN A C 1
ATOM 1679 O O . ASN A 1 209 ? 26.851 -23.284 -34.838 1.00 45.97 209 ASN A O 1
ATOM 1683 N N . ASN A 1 210 ? 25.857 -25.276 -34.443 1.00 44.62 210 ASN A N 1
ATOM 1684 C CA . ASN A 1 210 ? 25.574 -25.125 -33.024 1.00 44.62 210 ASN A CA 1
ATOM 1685 C C . ASN A 1 210 ? 26.866 -25.429 -32.258 1.00 44.62 210 ASN A C 1
ATOM 1687 O O . ASN A 1 210 ? 27.285 -26.584 -32.200 1.00 44.62 210 ASN A O 1
ATOM 1691 N N . THR A 1 211 ? 27.458 -24.417 -31.630 1.00 42.12 211 THR A N 1
ATOM 1692 C CA . THR A 1 211 ? 28.421 -24.628 -30.548 1.00 42.12 211 THR A CA 1
ATOM 1693 C C . THR A 1 211 ? 27.703 -24.379 -29.232 1.00 42.12 211 THR A C 1
ATOM 1695 O O . THR A 1 211 ? 27.579 -23.251 -28.760 1.00 42.12 211 THR A O 1
ATOM 1698 N N . THR A 1 212 ? 27.210 -25.467 -28.650 1.00 45.88 212 THR A N 1
ATOM 1699 C CA . THR A 1 212 ? 26.868 -25.562 -27.235 1.00 45.88 212 THR A CA 1
ATOM 1700 C C . THR A 1 212 ? 28.178 -25.560 -26.454 1.00 45.88 212 THR A C 1
ATOM 1702 O O . THR A 1 212 ? 28.857 -26.579 -26.395 1.00 45.88 212 THR A O 1
ATOM 1705 N N . ASN A 1 213 ? 28.548 -24.419 -25.873 1.00 44.44 213 ASN A N 1
ATOM 1706 C CA . ASN A 1 213 ? 29.601 -24.356 -24.868 1.00 44.44 213 ASN A CA 1
ATOM 1707 C C . ASN A 1 213 ? 29.000 -23.971 -23.519 1.00 44.44 213 ASN A C 1
ATOM 1709 O O . ASN A 1 213 ? 28.534 -22.855 -23.320 1.00 44.44 213 ASN A O 1
ATOM 1713 N N . ASN A 1 214 ? 29.074 -24.960 -22.633 1.00 43.16 214 ASN A N 1
ATOM 1714 C CA . ASN A 1 214 ? 29.382 -24.871 -21.217 1.00 43.16 214 ASN A CA 1
ATOM 1715 C C . ASN A 1 214 ? 28.538 -23.970 -20.316 1.00 43.16 214 ASN A C 1
ATOM 1717 O O . ASN A 1 214 ? 28.672 -22.752 -20.247 1.00 43.16 214 ASN A O 1
ATOM 1721 N N . ALA A 1 215 ? 27.801 -24.687 -19.470 1.00 43.50 215 ALA A N 1
ATOM 1722 C CA . ALA A 1 215 ? 27.662 -24.391 -18.060 1.00 43.50 215 ALA A CA 1
ATOM 1723 C C . ALA A 1 215 ? 28.948 -23.804 -17.453 1.00 43.50 215 ALA A C 1
ATOM 1725 O O . ALA A 1 215 ? 29.986 -24.464 -17.421 1.00 43.50 215 ALA A O 1
ATOM 1726 N N . THR A 1 216 ? 28.815 -22.620 -16.865 1.00 41.31 216 THR A N 1
ATOM 1727 C CA . THR A 1 216 ? 29.634 -22.216 -15.726 1.00 41.31 216 THR A CA 1
ATOM 1728 C C . THR A 1 216 ? 28.690 -21.642 -14.682 1.00 41.31 216 THR A C 1
ATOM 1730 O O . THR A 1 216 ? 28.216 -20.512 -14.784 1.00 41.31 216 THR A O 1
ATOM 1733 N N . ASN A 1 217 ? 28.393 -22.486 -13.692 1.00 44.38 217 ASN A N 1
ATOM 1734 C CA . ASN A 1 217 ? 28.062 -22.072 -12.337 1.00 44.38 217 ASN A CA 1
ATOM 1735 C C . ASN A 1 217 ? 28.973 -20.915 -11.927 1.00 44.38 217 ASN A C 1
ATOM 1737 O O . ASN A 1 217 ? 30.185 -21.086 -11.940 1.00 44.38 217 ASN A O 1
ATOM 1741 N N . ASN A 1 218 ? 28.401 -19.805 -11.478 1.00 44.91 218 ASN A N 1
ATOM 1742 C CA . ASN A 1 218 ? 29.010 -19.023 -10.412 1.00 44.91 218 ASN A CA 1
ATOM 1743 C C . ASN A 1 218 ? 27.898 -18.481 -9.526 1.00 44.91 218 ASN A C 1
ATOM 1745 O O . ASN A 1 218 ? 27.343 -17.403 -9.718 1.00 44.91 218 ASN A O 1
ATOM 1749 N N . ASN A 1 219 ? 27.586 -19.329 -8.553 1.00 44.66 219 ASN A N 1
ATOM 1750 C CA . ASN A 1 219 ? 27.085 -18.937 -7.258 1.00 44.66 219 ASN A CA 1
ATOM 1751 C C . ASN A 1 219 ? 28.107 -17.949 -6.671 1.00 44.66 219 ASN A C 1
ATOM 1753 O O . ASN A 1 219 ? 29.257 -18.313 -6.427 1.00 44.66 219 ASN A O 1
ATOM 1757 N N . THR A 1 220 ? 27.732 -16.686 -6.514 1.00 41.38 220 THR A N 1
ATOM 1758 C CA . THR A 1 220 ? 28.511 -15.733 -5.720 1.00 41.38 220 THR A CA 1
ATOM 1759 C C . THR A 1 220 ? 27.592 -15.202 -4.640 1.00 41.38 220 THR A C 1
ATOM 1761 O O . THR A 1 220 ? 26.989 -14.138 -4.759 1.00 41.38 220 THR A O 1
ATOM 1764 N N . ASP A 1 221 ? 27.493 -16.011 -3.588 1.00 44.22 221 ASP A N 1
ATOM 1765 C CA . ASP A 1 221 ? 27.198 -15.552 -2.243 1.00 44.22 221 ASP A CA 1
ATOM 1766 C C . ASP A 1 221 ? 28.236 -14.489 -1.881 1.00 44.22 221 ASP A C 1
ATOM 1768 O O . ASP A 1 221 ? 29.391 -14.799 -1.594 1.00 44.22 221 ASP A O 1
ATOM 1772 N N . ASN A 1 222 ? 27.830 -13.223 -1.908 1.00 42.69 222 ASN A N 1
ATOM 1773 C CA . ASN A 1 222 ? 28.564 -12.162 -1.236 1.00 42.69 222 ASN A CA 1
ATOM 1774 C C . ASN A 1 222 ? 27.734 -11.711 -0.035 1.00 42.69 222 ASN A C 1
ATOM 1776 O O . ASN A 1 222 ? 27.031 -10.701 -0.048 1.00 42.69 222 ASN A O 1
ATOM 1780 N N . SER A 1 223 ? 27.807 -12.541 1.007 1.00 41.84 223 SER A N 1
ATOM 1781 C CA . SER A 1 223 ? 27.485 -12.174 2.379 1.00 41.84 223 SER A CA 1
ATOM 1782 C C . SER A 1 223 ? 28.535 -11.175 2.858 1.00 41.84 223 SER A C 1
ATOM 1784 O O . SER A 1 223 ? 29.557 -11.554 3.430 1.00 41.84 223 SER A O 1
ATOM 1786 N N . THR A 1 224 ? 28.297 -9.886 2.625 1.00 38.94 224 THR A N 1
ATOM 1787 C CA . THR A 1 224 ? 29.088 -8.830 3.260 1.00 38.94 224 THR A CA 1
ATOM 1788 C C . THR A 1 224 ? 28.578 -8.625 4.680 1.00 38.94 224 THR A C 1
ATOM 1790 O O . THR A 1 224 ? 27.697 -7.812 4.955 1.00 38.94 224 THR A O 1
ATOM 1793 N N . THR A 1 225 ? 29.164 -9.399 5.587 1.00 41.78 225 THR A N 1
ATOM 1794 C CA . THR A 1 225 ? 29.128 -9.196 7.031 1.00 41.78 225 THR A CA 1
ATOM 1795 C C . THR A 1 225 ? 29.939 -7.946 7.367 1.00 41.78 225 THR A C 1
ATOM 1797 O O . THR A 1 225 ? 31.150 -8.024 7.554 1.00 41.78 225 THR A O 1
ATOM 1800 N N . ASN A 1 226 ? 29.288 -6.786 7.465 1.00 41.88 226 ASN A N 1
ATOM 1801 C CA . ASN A 1 226 ? 29.886 -5.627 8.124 1.00 41.88 226 ASN A CA 1
ATOM 1802 C C . ASN A 1 226 ? 29.448 -5.596 9.587 1.00 41.88 226 ASN A C 1
ATOM 1804 O O . ASN A 1 226 ? 28.405 -5.058 9.950 1.00 41.88 226 ASN A O 1
ATOM 1808 N N . ASN A 1 227 ? 30.308 -6.183 10.419 1.00 41.84 227 ASN A N 1
ATOM 1809 C CA . ASN A 1 227 ? 30.439 -5.834 11.824 1.00 41.84 227 ASN A CA 1
ATOM 1810 C C . ASN A 1 227 ? 30.778 -4.342 11.932 1.00 41.84 227 ASN A C 1
ATOM 1812 O O . ASN A 1 227 ? 31.820 -3.894 11.455 1.00 41.84 227 ASN A O 1
ATOM 1816 N N . THR A 1 228 ? 29.934 -3.572 12.611 1.00 36.47 228 THR A N 1
ATOM 1817 C CA . THR A 1 228 ? 30.331 -2.287 13.191 1.00 36.47 228 THR A CA 1
ATOM 1818 C C . THR A 1 228 ? 29.807 -2.212 14.618 1.00 36.47 228 THR A C 1
ATOM 1820 O O . THR A 1 228 ? 28.653 -1.900 14.881 1.00 36.47 228 THR A O 1
ATOM 1823 N N . THR A 1 229 ? 30.696 -2.629 15.514 1.00 37.81 229 THR A N 1
ATOM 1824 C CA . THR A 1 229 ? 31.063 -2.027 16.798 1.00 37.81 229 THR A CA 1
ATOM 1825 C C . THR A 1 229 ? 30.085 -1.039 17.443 1.00 37.81 229 THR A C 1
ATOM 1827 O O . THR A 1 229 ? 29.919 0.087 16.986 1.00 37.81 229 THR A O 1
ATOM 1830 N N . ASN A 1 230 ? 29.565 -1.481 18.594 1.00 36.94 230 ASN A N 1
ATOM 1831 C CA . ASN A 1 230 ? 29.421 -0.771 19.869 1.00 36.94 230 ASN A CA 1
ATOM 1832 C C . ASN A 1 230 ? 29.342 0.761 19.838 1.00 36.94 230 ASN A C 1
ATOM 1834 O O . ASN A 1 230 ? 30.358 1.436 19.698 1.00 36.94 230 ASN A O 1
ATOM 1838 N N . ASN A 1 231 ? 28.183 1.275 20.250 1.00 41.88 231 ASN A N 1
ATOM 1839 C CA . ASN A 1 231 ? 28.136 2.405 21.170 1.00 41.88 231 ASN A CA 1
ATOM 1840 C C . ASN A 1 231 ? 27.174 2.093 22.322 1.00 41.88 231 ASN A C 1
ATOM 1842 O O . ASN A 1 231 ? 25.966 1.949 22.139 1.00 41.88 231 ASN A O 1
ATOM 1846 N N . ASN A 1 232 ? 27.761 1.985 23.515 1.00 46.12 232 ASN A N 1
ATOM 1847 C CA . ASN A 1 232 ? 27.078 1.961 24.800 1.00 46.12 232 ASN A CA 1
ATOM 1848 C C . ASN A 1 232 ? 26.127 3.156 24.904 1.00 46.12 232 ASN A C 1
ATOM 1850 O O . ASN A 1 232 ? 26.576 4.300 24.916 1.00 46.12 232 ASN A O 1
ATOM 1854 N N . THR A 1 233 ? 24.830 2.890 25.048 1.00 38.00 233 THR A N 1
ATOM 1855 C CA . THR A 1 233 ? 23.886 3.866 25.597 1.00 38.00 233 THR A CA 1
ATOM 1856 C C . THR A 1 233 ? 23.240 3.251 26.826 1.00 38.00 233 THR A C 1
ATOM 1858 O O . THR A 1 233 ? 22.322 2.438 26.748 1.00 38.00 233 THR A O 1
ATOM 1861 N N . THR A 1 234 ? 23.792 3.627 27.973 1.00 41.88 234 THR A N 1
ATOM 1862 C CA . THR A 1 234 ? 23.252 3.398 29.306 1.00 41.88 234 THR A CA 1
ATOM 1863 C C . THR A 1 234 ? 21.933 4.153 29.432 1.00 41.88 234 THR A C 1
ATOM 1865 O O . THR A 1 234 ? 21.946 5.374 29.549 1.00 41.88 234 THR A O 1
ATOM 1868 N N . ASN A 1 235 ? 20.802 3.447 29.428 1.00 40.91 235 ASN A N 1
ATOM 1869 C CA . ASN A 1 235 ? 19.519 4.011 29.838 1.00 40.91 235 ASN A CA 1
ATOM 1870 C C . ASN A 1 235 ? 18.984 3.240 31.043 1.00 40.91 235 ASN A C 1
ATOM 1872 O O . ASN A 1 235 ? 18.617 2.069 30.957 1.00 40.91 235 ASN A O 1
ATOM 1876 N N . ASN A 1 236 ? 18.971 3.951 32.170 1.00 41.75 236 ASN A N 1
ATOM 1877 C CA . ASN A 1 236 ? 18.332 3.586 33.424 1.00 41.75 236 ASN A CA 1
ATOM 1878 C C . ASN A 1 236 ? 16.915 3.062 33.179 1.00 41.75 236 ASN A C 1
ATOM 1880 O O . ASN A 1 236 ? 16.032 3.797 32.742 1.00 41.75 236 ASN A O 1
ATOM 1884 N N . THR A 1 237 ? 16.703 1.788 33.495 1.00 35.09 237 THR A N 1
ATOM 1885 C CA . THR A 1 237 ? 15.378 1.179 33.552 1.00 35.09 237 THR A CA 1
ATOM 1886 C C . THR A 1 237 ? 14.875 1.288 34.986 1.00 35.09 237 THR A C 1
ATOM 1888 O O . THR A 1 237 ? 15.167 0.444 35.832 1.00 35.09 237 THR A O 1
ATOM 1891 N N . THR A 1 238 ? 14.131 2.352 35.279 1.00 37.94 238 THR A N 1
ATOM 1892 C CA . THR A 1 238 ? 13.278 2.408 36.468 1.00 37.94 238 THR A CA 1
ATOM 1893 C C . THR A 1 238 ? 12.113 1.457 36.215 1.00 37.94 238 THR A C 1
ATOM 1895 O O . THR A 1 238 ? 11.209 1.751 35.438 1.00 37.94 238 THR A O 1
ATOM 1898 N N . SER A 1 239 ? 12.204 0.257 36.787 1.00 35.81 239 SER A N 1
ATOM 1899 C CA . SER A 1 239 ? 11.129 -0.731 36.765 1.00 35.81 239 SER A CA 1
ATOM 1900 C C . SER A 1 239 ? 10.064 -0.315 37.771 1.00 35.81 239 SER A C 1
ATOM 1902 O O . SER A 1 239 ? 10.178 -0.629 38.955 1.00 35.81 239 SER A O 1
ATOM 1904 N N . ASP A 1 240 ? 9.034 0.386 37.300 1.00 41.19 240 ASP A N 1
ATOM 1905 C CA . ASP A 1 240 ? 7.802 0.531 38.064 1.00 41.19 240 ASP A CA 1
ATOM 1906 C C . ASP A 1 240 ? 6.973 -0.747 37.937 1.00 41.19 240 ASP A C 1
ATOM 1908 O O . ASP A 1 240 ? 6.453 -1.143 36.894 1.00 41.19 240 ASP A O 1
ATOM 1912 N N . ASN A 1 241 ? 6.947 -1.404 39.083 1.00 39.56 241 ASN A N 1
ATOM 1913 C CA . ASN A 1 241 ? 6.286 -2.628 39.458 1.00 39.56 241 ASN A CA 1
ATOM 1914 C C . ASN A 1 241 ? 4.756 -2.448 39.382 1.00 39.56 241 ASN A C 1
ATOM 1916 O O . ASN A 1 241 ? 4.162 -1.823 40.261 1.00 39.56 241 ASN A O 1
ATOM 1920 N N . ILE A 1 242 ? 4.101 -2.985 38.346 1.00 43.84 242 ILE A N 1
ATOM 1921 C CA . ILE A 1 242 ? 2.634 -3.080 38.294 1.00 43.84 242 ILE A CA 1
ATOM 1922 C C . ILE A 1 242 ? 2.226 -4.526 38.572 1.00 43.84 242 ILE A C 1
ATOM 1924 O O . ILE A 1 242 ? 2.308 -5.408 37.719 1.00 43.84 242 ILE A O 1
ATOM 1928 N N . ASN A 1 243 ? 1.768 -4.727 39.806 1.00 38.44 243 ASN A N 1
ATOM 1929 C CA . ASN A 1 243 ? 1.065 -5.909 40.284 1.00 38.44 243 ASN A CA 1
ATOM 1930 C C . ASN A 1 243 ? -0.172 -6.188 39.416 1.00 38.44 243 ASN A C 1
ATOM 1932 O O . ASN A 1 243 ? -1.175 -5.481 39.518 1.00 38.44 243 ASN A O 1
ATOM 1936 N N . ASN A 1 244 ? -0.140 -7.261 38.625 1.00 38.47 244 ASN A N 1
ATOM 1937 C CA . ASN A 1 244 ? -1.359 -7.881 38.117 1.00 38.47 244 ASN A CA 1
ATOM 1938 C C . ASN A 1 244 ? -1.860 -8.889 39.152 1.00 38.47 244 ASN A C 1
ATOM 1940 O O . ASN A 1 244 ? -1.386 -10.020 39.240 1.00 38.47 244 ASN A O 1
ATOM 1944 N N . THR A 1 245 ? -2.823 -8.435 39.950 1.00 40.94 245 THR A N 1
ATOM 1945 C CA . THR A 1 245 ? -3.599 -9.261 40.868 1.00 40.94 245 THR A CA 1
ATOM 1946 C C . THR A 1 245 ? -4.529 -10.174 40.078 1.00 40.94 245 THR A C 1
ATOM 1948 O O . THR A 1 245 ? -5.423 -9.730 39.359 1.00 40.94 245 THR A O 1
ATOM 1951 N N . THR A 1 246 ? -4.304 -11.468 40.256 1.00 38.78 246 THR A N 1
ATOM 1952 C CA . THR A 1 246 ? -5.189 -12.583 39.938 1.00 38.78 246 THR A CA 1
ATOM 1953 C C . THR A 1 246 ? -6.553 -12.407 40.613 1.00 38.78 246 THR A C 1
ATOM 1955 O O . THR A 1 246 ? -6.618 -12.371 41.840 1.00 38.78 246 THR A O 1
ATOM 1958 N N . THR A 1 247 ? -7.645 -12.409 39.843 1.00 39.72 247 THR A N 1
ATOM 1959 C CA . THR A 1 247 ? -8.980 -12.708 40.388 1.00 39.72 247 THR A CA 1
ATOM 1960 C C . THR A 1 247 ? -9.637 -13.802 39.561 1.00 39.72 247 THR A C 1
ATOM 1962 O O . THR A 1 247 ? -9.937 -13.642 38.380 1.00 39.72 247 THR A O 1
ATOM 1965 N N . ASN A 1 248 ? -9.810 -14.932 40.238 1.00 39.59 248 ASN A N 1
ATOM 1966 C CA . ASN A 1 248 ? -10.451 -16.153 39.790 1.00 39.59 248 ASN A CA 1
ATOM 1967 C C . ASN A 1 248 ? -11.975 -16.009 39.647 1.00 39.59 248 ASN A C 1
ATOM 1969 O O . ASN A 1 248 ? -12.615 -15.300 40.416 1.00 39.59 248 ASN A O 1
ATOM 1973 N N . ASN A 1 249 ? -12.503 -16.836 38.743 1.00 39.22 249 ASN A N 1
ATOM 1974 C CA . ASN A 1 249 ? -13.755 -17.592 38.816 1.00 39.22 249 ASN A CA 1
ATOM 1975 C C . ASN A 1 249 ? -15.071 -16.850 39.094 1.00 39.22 249 ASN A C 1
ATOM 1977 O O . ASN A 1 249 ? -15.374 -16.427 40.206 1.00 39.22 249 ASN A O 1
ATOM 1981 N N . THR A 1 250 ? -15.978 -16.930 38.120 1.00 39.41 250 THR A N 1
ATOM 1982 C CA . THR A 1 250 ? -17.411 -17.019 38.419 1.00 39.41 250 THR A CA 1
ATOM 1983 C C . THR A 1 250 ? -18.030 -18.159 37.620 1.00 39.41 250 THR A C 1
ATOM 1985 O O . THR A 1 250 ? -18.310 -18.061 36.428 1.00 39.41 250 THR A O 1
ATOM 1988 N N . THR A 1 251 ? -18.201 -19.272 38.327 1.00 36.91 251 THR A N 1
ATOM 1989 C CA . THR A 1 251 ? -19.051 -20.412 37.999 1.00 36.91 251 THR A CA 1
ATOM 1990 C C . THR A 1 251 ? -20.476 -19.921 37.751 1.00 36.91 251 THR A C 1
ATOM 1992 O O . THR A 1 251 ? -21.103 -19.375 38.656 1.00 36.91 251 THR A O 1
ATOM 1995 N N . THR A 1 252 ? -21.002 -20.110 36.540 1.00 39.66 252 THR A N 1
ATOM 1996 C CA . THR A 1 252 ? -22.430 -19.893 36.267 1.00 39.66 252 THR A CA 1
ATOM 1997 C C . THR A 1 252 ? -23.134 -21.240 36.358 1.00 39.66 252 THR A C 1
ATOM 1999 O O . THR A 1 252 ? -22.958 -22.106 35.504 1.00 39.66 252 THR A O 1
ATOM 2002 N N . ASN A 1 253 ? -23.889 -21.425 37.440 1.00 45.00 253 ASN A N 1
ATOM 2003 C CA . ASN A 1 253 ? -24.778 -22.563 37.637 1.00 45.00 253 ASN A CA 1
ATOM 2004 C C . ASN A 1 253 ? -25.991 -22.425 36.708 1.00 45.00 253 ASN A C 1
ATOM 2006 O O . ASN A 1 253 ? -26.740 -21.454 36.802 1.00 45.00 253 ASN A O 1
ATOM 2010 N N . ASN A 1 254 ? -26.200 -23.417 35.842 1.00 44.91 254 ASN A N 1
ATOM 2011 C CA . ASN A 1 254 ? -27.450 -23.597 35.112 1.00 44.91 254 ASN A CA 1
ATOM 2012 C C . ASN A 1 254 ? -28.493 -24.221 36.045 1.00 44.91 254 ASN A C 1
ATOM 2014 O O . ASN A 1 254 ? -28.455 -25.419 36.322 1.00 44.91 254 ASN A O 1
ATOM 2018 N N . THR A 1 255 ? -29.451 -23.413 36.492 1.00 44.00 255 THR A N 1
ATOM 2019 C CA . THR A 1 255 ? -30.687 -23.886 37.121 1.00 44.00 255 THR A CA 1
ATOM 2020 C C . THR A 1 255 ? -31.720 -24.105 36.019 1.00 44.00 255 THR A C 1
ATOM 2022 O O . THR A 1 255 ? -32.288 -23.149 35.499 1.00 44.00 255 THR A O 1
ATOM 2025 N N . THR A 1 256 ? -31.963 -25.362 35.643 1.00 46.91 256 THR A N 1
ATOM 2026 C CA . THR A 1 256 ? -33.121 -25.726 34.812 1.00 46.91 256 THR A CA 1
ATOM 2027 C C . THR A 1 256 ? -34.260 -26.087 35.756 1.00 46.91 256 THR A C 1
ATOM 2029 O O . THR A 1 256 ? -34.228 -27.143 36.384 1.00 46.91 256 THR A O 1
ATOM 2032 N N . SER A 1 257 ? -35.244 -25.197 35.891 1.00 50.19 257 SER A N 1
ATOM 2033 C CA . SER A 1 257 ? -36.518 -25.525 36.528 1.00 50.19 257 SER A CA 1
ATOM 2034 C C . SER A 1 257 ? -37.479 -26.007 35.451 1.00 50.19 257 SER A C 1
ATOM 2036 O O . SER A 1 257 ? -37.846 -25.250 34.555 1.00 50.19 257 SER A O 1
ATOM 2038 N N . ASN A 1 258 ? -37.899 -27.264 35.575 1.00 51.84 258 ASN A N 1
ATOM 2039 C CA . ASN A 1 258 ? -39.149 -27.745 35.005 1.00 51.84 258 ASN A CA 1
ATOM 2040 C C . ASN A 1 258 ? -40.293 -26.847 35.489 1.00 51.84 258 ASN A C 1
ATOM 2042 O O . ASN A 1 258 ? -40.354 -26.530 36.680 1.00 51.84 258 ASN A O 1
ATOM 2046 N N . ASN A 1 259 ? -41.224 -26.497 34.602 1.00 53.34 259 ASN A N 1
ATOM 2047 C CA . ASN A 1 259 ? -42.598 -26.312 35.035 1.00 53.34 259 ASN A CA 1
ATOM 2048 C C . ASN A 1 259 ? -43.589 -26.742 33.955 1.00 53.34 259 ASN A C 1
ATOM 2050 O O . ASN A 1 259 ? -43.459 -26.422 32.775 1.00 53.34 259 ASN A O 1
ATOM 2054 N N . THR A 1 260 ? -44.538 -27.527 34.433 1.00 57.00 260 THR A N 1
ATOM 2055 C CA . THR A 1 260 ? -45.573 -28.276 33.737 1.00 57.00 260 THR A CA 1
ATOM 2056 C C . THR A 1 260 ? -46.873 -27.460 33.732 1.00 57.00 260 THR A C 1
ATOM 2058 O O . THR A 1 260 ? -47.104 -26.687 34.656 1.00 57.00 260 THR A O 1
ATOM 2061 N N . ASN A 1 261 ? -47.748 -27.750 32.764 1.00 54.84 261 ASN A N 1
ATOM 2062 C CA . ASN A 1 261 ? -49.208 -27.553 32.778 1.00 54.84 261 ASN A CA 1
ATOM 2063 C C . ASN A 1 261 ? -49.772 -26.118 32.736 1.00 54.84 261 ASN A C 1
ATOM 2065 O O . ASN A 1 261 ? -49.823 -25.419 33.746 1.00 54.84 261 ASN A O 1
ATOM 2069 N N . ASN A 1 262 ? -50.365 -25.762 31.592 1.00 53.31 262 ASN A N 1
ATOM 2070 C CA . ASN A 1 262 ? -51.828 -25.741 31.428 1.00 53.31 262 ASN A CA 1
ATOM 2071 C C . ASN A 1 262 ? -52.207 -25.742 29.943 1.00 53.31 262 ASN A C 1
ATOM 2073 O O . ASN A 1 262 ? -51.514 -25.043 29.171 1.00 53.31 262 ASN A O 1
#